Protein AF-A0A2W5T0S4-F1 (afdb_monomer_lite)

InterPro domains:
  IPR018247 EF-Hand 1, calcium-binding site [PS00018] (4-16)
  IPR055575 Domain of unknown function DUF7151 [PF23657] (1-23)

pLDDT: mean 85.91, std 14.47, range [38.34, 98.69]

Radius of gyration: 24.09 Å; chains: 1; bounding box: 47×36×95 Å

Structure (mmCIF, N/CA/C/O backbone):
data_AF-A0A2W5T0S4-F1
#
_entry.id   AF-A0A2W5T0S4-F1
#
loop_
_atom_site.group_PDB
_atom_site.id
_atom_site.type_symbol
_atom_site.label_atom_id
_atom_site.label_alt_id
_atom_site.label_comp_id
_atom_site.label_asym_id
_atom_site.label_entity_id
_atom_site.label_seq_id
_atom_site.pdbx_PDB_ins_code
_atom_site.Cartn_x
_atom_site.Cartn_y
_atom_site.Cartn_z
_atom_site.occupancy
_atom_site.B_iso_or_equiv
_atom_site.auth_seq_id
_atom_site.auth_comp_id
_atom_site.auth_asym_id
_atom_site.auth_atom_id
_atom_site.pdbx_PDB_model_num
ATOM 1 N N . MET A 1 1 ? -8.240 5.900 49.655 1.00 78.44 1 MET A N 1
ATOM 2 C CA . MET A 1 1 ? -7.647 5.365 50.888 1.00 78.44 1 MET A CA 1
ATOM 3 C C . MET A 1 1 ? -7.976 6.309 52.028 1.00 78.44 1 MET A C 1
ATOM 5 O O . MET A 1 1 ? -7.883 7.518 51.860 1.00 78.44 1 MET A O 1
ATOM 9 N N . GLY A 1 2 ? -8.403 5.745 53.145 1.00 83.88 2 GLY A N 1
ATOM 10 C CA . GLY A 1 2 ? -8.844 6.446 54.343 1.00 83.88 2 GLY A CA 1
ATOM 11 C C . GLY A 1 2 ? -8.962 5.439 55.484 1.00 83.88 2 GLY A C 1
ATOM 12 O O . GLY A 1 2 ? -8.902 4.234 55.226 1.00 83.88 2 GLY A O 1
ATOM 13 N N . VAL A 1 3 ? -9.068 5.916 56.719 1.00 86.94 3 VAL A N 1
ATOM 14 C CA . VAL A 1 3 ? -9.259 5.076 57.912 1.00 86.94 3 VAL A CA 1
ATOM 15 C C . VAL A 1 3 ? -10.609 5.452 58.496 1.00 86.94 3 VAL A C 1
ATOM 17 O O . VAL A 1 3 ? -10.846 6.638 58.681 1.00 86.94 3 VAL A O 1
ATOM 20 N N . ASP A 1 4 ? -11.463 4.465 58.769 1.00 86.38 4 ASP A N 1
ATOM 21 C CA . ASP A 1 4 ? -12.718 4.670 59.502 1.00 86.38 4 ASP A CA 1
ATOM 22 C C . ASP A 1 4 ? -12.370 5.151 60.919 1.00 86.38 4 ASP A C 1
ATOM 24 O O . ASP A 1 4 ? -11.872 4.397 61.759 1.00 86.38 4 ASP A O 1
ATOM 28 N N . THR A 1 5 ? -12.512 6.456 61.129 1.00 88.81 5 THR A N 1
ATOM 29 C CA . THR A 1 5 ? -12.118 7.152 62.357 1.00 88.81 5 THR A CA 1
ATOM 30 C C . THR A 1 5 ? -13.249 7.231 63.364 1.00 88.81 5 THR A C 1
ATOM 32 O O . THR A 1 5 ? -12.982 7.391 64.556 1.00 88.81 5 THR A O 1
ATOM 35 N N . ASN A 1 6 ? -14.498 7.135 62.910 1.00 89.75 6 ASN A N 1
ATOM 36 C CA . ASN A 1 6 ? -15.669 7.228 63.772 1.00 89.75 6 ASN A CA 1
ATOM 37 C C . ASN A 1 6 ? -16.243 5.846 64.156 1.00 89.75 6 ASN A C 1
ATOM 39 O O . ASN A 1 6 ? -17.093 5.770 65.045 1.00 89.75 6 ASN A O 1
ATOM 43 N N . GLY A 1 7 ? -15.731 4.767 63.556 1.00 88.94 7 GLY A N 1
ATOM 44 C CA . GLY A 1 7 ? -16.040 3.377 63.882 1.00 88.94 7 GLY A CA 1
ATOM 45 C C . GLY A 1 7 ? -17.435 2.935 63.448 1.00 88.94 7 GLY A C 1
ATOM 46 O O . GLY A 1 7 ? -17.985 2.007 64.047 1.00 88.94 7 GLY A O 1
ATOM 47 N N . ASN A 1 8 ? -18.039 3.604 62.464 1.00 91.69 8 ASN A N 1
ATOM 48 C CA . ASN A 1 8 ? -19.402 3.315 62.018 1.00 91.69 8 ASN A CA 1
ATOM 49 C C . ASN A 1 8 ? -19.477 2.222 60.933 1.00 91.69 8 ASN A C 1
ATOM 51 O O . ASN A 1 8 ? -20.578 1.811 60.559 1.00 91.69 8 ASN A O 1
ATOM 55 N N . GLY A 1 9 ? -18.330 1.719 60.461 1.00 85.62 9 GLY A N 1
ATOM 56 C CA . GLY A 1 9 ? -18.240 0.651 59.468 1.00 85.62 9 GLY A CA 1
ATOM 57 C C . GLY A 1 9 ? -18.406 1.117 58.019 1.00 85.62 9 GLY A C 1
ATOM 58 O O . GLY A 1 9 ? -18.477 0.279 57.117 1.00 85.62 9 GLY A O 1
ATOM 59 N N . THR A 1 10 ? -18.457 2.426 57.771 1.00 88.88 10 THR A N 1
ATOM 60 C CA . THR A 1 10 ? -18.542 3.038 56.441 1.00 88.88 10 THR A CA 1
ATOM 61 C C . THR A 1 10 ? -17.484 4.120 56.292 1.00 88.88 10 THR A C 1
ATOM 63 O O . THR A 1 10 ? -17.267 4.892 57.207 1.00 88.88 10 THR A O 1
ATOM 66 N N . LEU A 1 11 ? -16.826 4.198 55.130 1.00 84.56 11 LEU A N 1
ATOM 67 C CA . LEU A 1 11 ? -15.828 5.242 54.891 1.00 84.56 11 LEU A CA 1
ATOM 68 C C . LEU A 1 11 ? -16.520 6.552 54.495 1.00 84.56 11 LEU A C 1
ATOM 70 O O . LEU A 1 11 ? -16.930 6.716 53.341 1.00 84.56 11 LEU A O 1
ATOM 74 N N . ASP A 1 12 ? -16.630 7.475 55.442 1.00 88.31 12 ASP A N 1
ATOM 75 C CA . ASP A 1 12 ? -17.281 8.766 55.244 1.00 88.31 12 ASP A CA 1
ATOM 76 C C . ASP A 1 12 ? -16.374 9.773 54.516 1.00 88.31 12 ASP A C 1
ATOM 78 O O . ASP A 1 12 ? -15.148 9.666 54.489 1.00 88.31 12 ASP A O 1
ATOM 82 N N . ALA A 1 13 ? -16.971 10.819 53.932 1.00 84.31 13 ALA A N 1
ATOM 83 C CA . ALA A 1 13 ? -16.243 11.816 53.137 1.00 84.31 13 ALA A CA 1
ATOM 84 C C . ALA A 1 13 ? -15.110 12.525 53.908 1.00 84.31 13 ALA A C 1
ATOM 86 O O . ALA A 1 13 ? -14.114 12.921 53.304 1.00 84.31 13 ALA A O 1
ATOM 87 N N . GLY A 1 14 ? -15.246 12.668 55.231 1.00 85.19 14 GLY A N 1
ATOM 88 C CA . GLY A 1 14 ? -14.218 13.250 56.102 1.00 85.19 14 GLY A CA 1
ATOM 89 C C . GLY A 1 14 ? -13.059 12.305 56.441 1.00 85.19 14 GLY A C 1
ATOM 90 O O . GLY A 1 14 ? -12.045 12.750 56.966 1.00 85.19 14 GLY A O 1
ATOM 91 N N . GLU A 1 15 ? -13.192 11.017 56.131 1.00 89.31 15 GLU A N 1
ATOM 92 C CA . GLU A 1 15 ? -12.245 9.955 56.492 1.00 89.31 15 GLU A CA 1
ATOM 93 C C . GLU A 1 15 ? -11.308 9.589 55.334 1.00 89.31 15 GLU A C 1
ATOM 95 O O . GLU A 1 15 ? -10.331 8.849 55.488 1.00 89.31 15 GLU A O 1
ATOM 100 N N . ILE A 1 16 ? -11.586 10.134 54.150 1.00 86.25 16 ILE A N 1
ATOM 101 C CA . ILE A 1 16 ? -10.803 9.938 52.937 1.00 86.25 16 ILE A CA 1
ATOM 102 C C . ILE A 1 16 ? -9.537 10.798 53.018 1.00 86.25 16 ILE A C 1
ATOM 104 O O . ILE A 1 16 ? -9.552 11.994 52.739 1.00 86.25 16 ILE A O 1
ATOM 108 N N . THR A 1 17 ? -8.409 10.177 53.359 1.00 84.38 17 THR A N 1
ATOM 109 C CA . THR A 1 17 ? -7.104 10.853 53.455 1.00 84.38 17 THR A CA 1
ATOM 110 C C . THR A 1 17 ? -6.363 10.932 52.120 1.00 84.38 17 THR A C 1
ATOM 112 O O . THR A 1 17 ? -5.449 11.738 51.959 1.00 84.38 17 THR A O 1
ATOM 115 N N . SER A 1 18 ? -6.744 10.112 51.138 1.00 77.81 18 SER A N 1
ATOM 116 C CA . SER A 1 18 ? -6.199 10.157 49.782 1.00 77.81 18 SER A CA 1
ATOM 117 C C . SER A 1 18 ? -7.164 9.541 48.774 1.00 77.81 18 SER A C 1
ATOM 119 O O . SER A 1 18 ? -7.656 8.428 48.959 1.00 77.81 18 SER A O 1
ATOM 121 N N . THR A 1 19 ? -7.396 10.217 47.656 1.00 74.31 19 THR A N 1
ATOM 122 C CA . THR A 1 19 ? -8.024 9.631 46.471 1.00 74.31 19 THR A CA 1
ATOM 123 C C . THR A 1 19 ? -6.937 9.360 45.438 1.00 74.31 19 THR A C 1
ATOM 125 O O . THR A 1 19 ? -6.302 10.276 44.923 1.00 74.31 19 THR A O 1
ATOM 128 N N . GLN A 1 20 ? -6.691 8.084 45.140 1.00 67.88 20 GLN A N 1
ATOM 129 C CA . GLN A 1 20 ? -5.870 7.702 43.998 1.00 67.88 20 GLN A CA 1
ATOM 130 C C . GLN A 1 20 ? -6.812 7.275 42.883 1.00 67.88 20 GLN A C 1
ATOM 132 O O . GLN A 1 20 ? -7.532 6.286 43.013 1.00 67.88 20 GLN A O 1
ATOM 137 N N . TYR A 1 21 ? -6.798 8.020 41.785 1.00 59.41 21 TYR A N 1
ATOM 138 C CA . TYR A 1 21 ? -7.346 7.521 40.537 1.00 59.41 21 TYR A CA 1
ATOM 139 C C . TYR A 1 21 ? -6.375 6.473 40.007 1.00 59.41 21 TYR A C 1
ATOM 141 O O . TYR A 1 21 ? -5.304 6.803 39.498 1.00 59.41 21 TYR A O 1
ATOM 149 N N . VAL A 1 22 ? -6.736 5.200 40.152 1.00 51.16 22 VAL A N 1
ATOM 150 C CA . VAL A 1 22 ? -6.092 4.147 39.376 1.00 51.16 22 VAL A CA 1
ATOM 151 C C . VAL A 1 22 ? -6.637 4.292 37.964 1.00 51.16 22 VAL A C 1
ATOM 153 O O . VAL A 1 22 ? -7.713 3.797 37.634 1.00 51.16 22 VAL A O 1
ATOM 156 N N . CYS A 1 23 ? -5.898 4.995 37.110 1.00 52.00 23 CYS A N 1
ATOM 157 C CA . CYS A 1 23 ? -5.964 4.663 35.702 1.00 52.00 23 CYS A CA 1
ATOM 158 C C . CYS A 1 23 ? -5.490 3.211 35.646 1.00 52.00 23 CYS A C 1
ATOM 160 O O . CYS A 1 23 ? -4.299 2.960 35.837 1.00 52.00 23 CYS A O 1
ATOM 162 N N . ASN A 1 24 ? -6.388 2.249 35.416 1.00 50.94 24 ASN A N 1
ATOM 163 C CA . ASN A 1 24 ? -5.963 1.012 34.776 1.00 50.94 24 ASN A CA 1
ATOM 164 C C . ASN A 1 24 ? -5.378 1.490 33.455 1.00 50.94 24 ASN A C 1
ATOM 166 O O . ASN A 1 24 ? -6.132 1.726 32.512 1.00 50.94 24 ASN A O 1
ATOM 170 N N . GLY A 1 25 ? -4.075 1.788 33.430 1.00 48.12 25 GLY A N 1
ATOM 171 C CA . GLY A 1 25 ? -3.388 2.154 32.210 1.00 48.12 25 GLY A CA 1
ATOM 172 C C . GLY A 1 25 ? -3.749 1.040 31.258 1.00 48.12 25 GLY A C 1
ATOM 173 O O . GLY A 1 25 ? -3.433 -0.109 31.565 1.00 48.12 25 GLY A O 1
ATOM 174 N N . ALA A 1 26 ? -4.545 1.354 30.230 1.00 50.84 26 ALA A N 1
ATOM 175 C CA . ALA A 1 26 ? -4.952 0.380 29.235 1.00 50.84 26 ALA A CA 1
ATOM 176 C C . ALA A 1 26 ? -3.658 -0.326 28.846 1.00 50.84 26 ALA A C 1
ATOM 178 O O . ALA A 1 26 ? -2.738 0.340 28.363 1.00 50.84 26 ALA A O 1
ATOM 179 N N . GLY A 1 27 ? -3.524 -1.598 29.249 1.00 50.47 27 GLY A N 1
ATOM 180 C CA . GLY A 1 27 ? -2.246 -2.301 29.181 1.00 50.47 27 GLY A CA 1
ATOM 181 C C . GLY A 1 27 ? -1.688 -2.108 27.784 1.00 50.47 27 GLY A C 1
ATOM 182 O O . GLY A 1 27 ? -2.487 -2.105 26.853 1.00 50.47 27 GLY A O 1
ATOM 183 N N . ALA A 1 28 ? -0.382 -1.845 27.661 1.00 57.41 28 ALA A N 1
ATOM 184 C CA . ALA A 1 28 ? 0.271 -1.428 26.422 1.00 57.41 28 ALA A CA 1
ATOM 185 C C . ALA A 1 28 ? -0.192 -2.280 25.228 1.00 57.41 28 ALA A C 1
ATOM 187 O O . ALA A 1 28 ? 0.369 -3.333 24.934 1.00 57.41 28 ALA A O 1
ATOM 188 N N . SER A 1 29 ? -1.262 -1.837 24.569 1.00 79.06 29 SER A N 1
ATOM 189 C CA . SER A 1 29 ? -1.901 -2.589 23.506 1.00 79.06 29 SER A CA 1
ATOM 190 C C . SER A 1 29 ? -1.246 -2.153 22.212 1.00 79.06 29 SE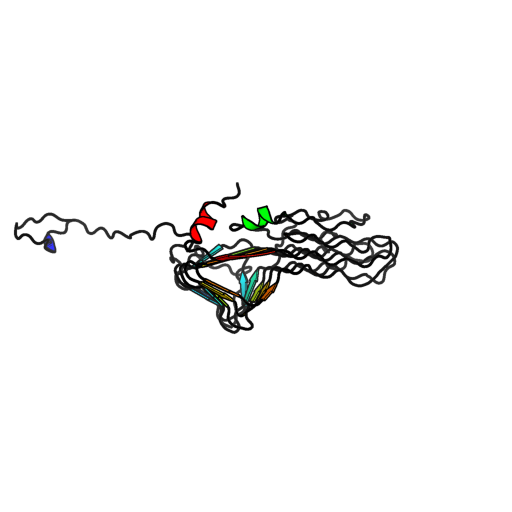R A C 1
ATOM 192 O O . SER A 1 29 ? -0.907 -0.978 22.025 1.00 79.06 29 SER A O 1
ATOM 194 N N . ILE A 1 30 ? -1.076 -3.084 21.280 1.00 87.38 30 ILE A N 1
ATOM 195 C CA . ILE A 1 30 ? -0.554 -2.732 19.957 1.00 87.38 30 ILE A CA 1
ATOM 196 C C . ILE A 1 30 ? -1.496 -1.760 19.220 1.00 87.38 30 ILE A C 1
ATOM 198 O O . ILE A 1 30 ? -1.059 -1.045 18.323 1.00 87.38 30 ILE A O 1
ATOM 202 N N . PHE A 1 31 ? -2.757 -1.679 19.657 1.00 91.44 31 PHE A N 1
ATOM 203 C CA . PHE A 1 31 ? -3.811 -0.795 19.157 1.00 91.44 31 PHE A CA 1
ATOM 204 C C . PHE A 1 31 ? -3.753 0.626 19.745 1.00 91.44 31 PHE A C 1
ATOM 206 O O . PHE A 1 31 ? -4.542 1.486 19.365 1.00 91.44 31 PHE A O 1
ATOM 213 N N . GLY A 1 32 ? -2.782 0.903 20.622 1.00 89.31 32 GLY A N 1
ATOM 214 C CA . GLY A 1 32 ? -2.513 2.228 21.175 1.00 89.31 32 GLY A CA 1
ATOM 215 C C . GLY A 1 32 ? -3.286 2.551 22.454 1.00 89.31 32 GLY A C 1
ATOM 216 O O . GLY A 1 32 ? -3.983 1.708 23.018 1.00 89.31 32 GLY A O 1
ATOM 217 N N . SER A 1 33 ? -3.101 3.785 22.926 1.00 89.50 33 SER A N 1
ATOM 218 C CA . SER A 1 33 ? -3.701 4.335 24.149 1.00 89.50 33 SER A CA 1
ATOM 219 C C . SER A 1 33 ? -4.938 5.210 23.907 1.00 89.50 33 SER A C 1
ATOM 221 O O . SER A 1 33 ? -5.674 5.495 24.847 1.00 89.50 33 SER A O 1
ATOM 223 N N . GLY A 1 34 ? -5.163 5.662 22.670 1.00 91.00 34 GLY A N 1
ATOM 224 C CA . GLY A 1 34 ? -6.256 6.573 22.315 1.00 91.00 34 GLY A CA 1
ATOM 225 C C . GLY A 1 34 ? -6.094 8.021 22.793 1.00 91.00 34 GLY A C 1
ATOM 226 O O . GLY A 1 34 ? -7.061 8.779 22.764 1.00 91.00 34 GLY A O 1
ATOM 227 N N . GLN A 1 35 ? -4.898 8.418 23.235 1.00 91.69 35 GLN A N 1
ATOM 228 C CA . GLN A 1 35 ? -4.635 9.738 23.824 1.00 91.69 35 GLN A CA 1
ATOM 229 C C . GLN A 1 35 ? -4.816 10.915 22.857 1.00 91.69 35 GLN A C 1
ATOM 231 O O . GLN A 1 35 ? -5.125 12.015 23.309 1.00 91.69 35 GLN A O 1
ATOM 236 N N . ASP A 1 36 ? -4.691 10.692 21.549 1.00 92.88 36 ASP A N 1
ATOM 237 C CA . ASP A 1 36 ? -4.881 11.737 20.538 1.00 92.88 36 ASP A CA 1
ATOM 238 C C . ASP A 1 36 ? -6.365 11.919 20.146 1.00 92.88 36 ASP A C 1
ATOM 240 O O . ASP A 1 36 ? -6.685 12.690 19.242 1.00 92.88 36 ASP A O 1
ATOM 244 N N . GLY A 1 37 ? -7.292 11.217 20.811 1.00 94.56 37 GLY A N 1
ATOM 245 C CA . GLY A 1 37 ? -8.728 11.323 20.551 1.00 94.56 37 GLY A CA 1
ATOM 246 C C . GLY A 1 37 ? -9.149 10.741 19.197 1.00 94.56 37 GLY A C 1
ATOM 247 O O . GLY A 1 37 ? -8.472 9.884 18.630 1.00 94.56 37 GLY A O 1
ATOM 248 N N . ALA A 1 38 ? -10.312 11.155 18.692 1.00 96.62 38 ALA A N 1
ATOM 249 C CA . ALA A 1 38 ? -10.823 10.684 17.405 1.00 96.62 38 ALA A CA 1
ATOM 250 C C . ALA A 1 38 ? -10.189 11.468 16.247 1.00 96.62 38 ALA A C 1
ATOM 252 O O . ALA A 1 38 ? -10.256 12.696 16.214 1.00 96.62 38 ALA A O 1
ATOM 253 N N . LEU A 1 39 ? -9.639 10.760 15.260 1.00 97.50 39 LEU A N 1
ATOM 254 C CA . LEU A 1 39 ? -9.141 11.352 14.024 1.00 97.50 39 LEU A CA 1
ATOM 255 C C . LEU A 1 39 ? -10.212 11.293 12.938 1.00 97.50 39 LEU A C 1
ATOM 257 O O . LEU A 1 39 ? -10.704 10.220 12.590 1.00 97.50 39 LEU A O 1
ATOM 261 N N . THR A 1 40 ? -10.519 12.444 12.346 1.00 97.56 40 THR A N 1
ATOM 262 C CA . THR A 1 40 ? -11.367 12.534 11.154 1.00 97.56 40 THR A CA 1
ATOM 263 C C . THR A 1 40 ? -10.610 13.233 10.037 1.00 97.56 40 THR A C 1
ATOM 265 O O . THR A 1 40 ? -10.238 14.397 10.170 1.00 97.56 40 THR A O 1
ATOM 268 N N . ILE A 1 41 ? -10.419 12.539 8.916 1.00 97.94 41 ILE A N 1
ATOM 269 C CA . ILE A 1 41 ? -9.964 13.160 7.677 1.00 97.94 41 ILE A CA 1
ATOM 270 C C . ILE A 1 41 ? -11.199 13.704 6.950 1.00 97.94 41 ILE A C 1
ATOM 272 O O . ILE A 1 41 ? -12.089 12.918 6.609 1.00 97.94 41 ILE A O 1
ATOM 276 N N . PRO A 1 42 ? -11.290 15.023 6.716 1.00 97.50 42 PRO A N 1
ATOM 277 C CA . PRO A 1 42 ? -12.416 15.632 6.021 1.00 97.50 42 PRO A CA 1
ATOM 278 C C . PRO A 1 42 ? -12.472 15.203 4.549 1.00 97.50 42 PRO A C 1
ATOM 280 O O . PRO A 1 42 ? -11.472 14.780 3.974 1.00 97.50 42 PRO A O 1
ATOM 283 N N . ALA A 1 43 ? -13.629 15.395 3.909 1.00 96.44 43 ALA A N 1
ATOM 284 C CA . ALA A 1 43 ? -13.819 15.105 2.483 1.00 96.44 43 ALA A CA 1
ATOM 285 C C . ALA A 1 43 ? -12.858 15.888 1.563 1.00 96.44 43 ALA A C 1
ATOM 287 O O . ALA A 1 43 ? -12.461 15.385 0.517 1.00 96.44 43 ALA A O 1
ATOM 288 N N . GLY A 1 44 ? -12.434 17.091 1.977 1.00 95.50 44 GLY A N 1
ATOM 289 C CA . GLY A 1 44 ? -11.411 17.883 1.277 1.00 95.50 44 GLY A CA 1
ATOM 290 C C . GLY A 1 44 ? -9.984 17.332 1.398 1.00 95.50 44 GLY A C 1
ATOM 291 O O . GLY A 1 44 ? -9.089 17.798 0.700 1.00 95.50 44 GLY A O 1
ATOM 292 N N . GLY A 1 45 ? -9.781 16.330 2.254 1.00 96.62 45 GLY A N 1
ATOM 293 C CA . GLY A 1 45 ? -8.515 15.640 2.439 1.00 96.62 45 GLY A CA 1
ATOM 294 C C . GLY A 1 45 ? -7.519 16.325 3.371 1.00 96.62 45 GLY A C 1
ATOM 295 O O . GLY A 1 45 ? -7.733 17.441 3.839 1.00 96.62 45 GLY A O 1
ATOM 296 N N . LEU A 1 46 ? -6.421 15.621 3.653 1.00 97.06 46 LEU A N 1
ATOM 297 C CA . LEU A 1 46 ? -5.267 16.112 4.414 1.00 97.06 46 LEU A CA 1
ATOM 298 C C . LEU A 1 46 ? -3.963 15.583 3.816 1.00 97.06 46 LEU A C 1
ATOM 300 O O . LEU A 1 46 ? -3.902 14.460 3.318 1.00 97.06 46 LEU A O 1
ATOM 304 N N . ASN A 1 47 ? -2.894 16.372 3.936 1.00 96.69 47 ASN A N 1
ATOM 305 C CA . ASN A 1 47 ? -1.549 15.966 3.545 1.00 96.69 47 ASN A CA 1
ATOM 306 C C . ASN A 1 47 ? -0.573 16.102 4.719 1.00 96.69 47 ASN A C 1
ATOM 308 O O . ASN A 1 47 ? -0.070 17.183 5.020 1.00 96.69 47 ASN A O 1
ATOM 312 N N . TRP A 1 48 ? -0.276 14.979 5.365 1.00 96.19 48 TRP A N 1
ATOM 313 C CA . TRP A 1 48 ? 0.643 14.915 6.500 1.00 96.19 48 TRP A CA 1
ATOM 314 C C . TRP A 1 48 ? 2.116 14.894 6.097 1.00 96.19 48 TRP A C 1
ATOM 316 O O . TRP A 1 48 ? 2.981 15.003 6.961 1.00 96.19 48 TRP A O 1
ATOM 326 N N . VAL A 1 49 ? 2.422 14.791 4.801 1.00 91.94 49 VAL A N 1
ATOM 327 C CA . VAL A 1 49 ? 3.795 14.950 4.298 1.00 91.94 49 VAL A CA 1
ATOM 328 C C . VAL A 1 49 ? 4.247 16.404 4.418 1.00 91.94 49 VAL A C 1
ATOM 330 O O . VAL A 1 49 ? 5.411 16.664 4.699 1.00 91.94 49 VAL A O 1
ATOM 333 N N . THR A 1 50 ? 3.326 17.353 4.242 1.00 93.19 50 THR A N 1
ATOM 334 C CA . THR A 1 50 ? 3.601 18.797 4.341 1.00 93.19 50 THR A CA 1
ATOM 335 C C . THR A 1 50 ? 3.077 19.422 5.629 1.00 93.19 50 THR A C 1
ATOM 337 O O . THR A 1 50 ? 3.484 20.523 5.993 1.00 93.19 50 THR A O 1
ATOM 340 N N . SER A 1 51 ? 2.146 18.760 6.313 1.00 91.50 51 SER A N 1
ATOM 341 C CA . SER A 1 51 ? 1.472 19.291 7.499 1.00 91.50 51 SER A CA 1
ATOM 342 C C . SER A 1 51 ? 1.197 18.161 8.487 1.00 91.50 51 SER A C 1
ATOM 344 O O . SER A 1 51 ? 0.076 17.664 8.596 1.00 91.50 51 SER A O 1
ATOM 346 N N . ALA A 1 52 ? 2.257 17.705 9.156 1.00 88.19 52 ALA A N 1
ATOM 347 C CA . ALA A 1 52 ? 2.182 16.614 10.121 1.00 88.19 52 ALA A CA 1
ATOM 348 C C . ALA A 1 52 ? 1.311 16.995 11.337 1.00 88.19 52 ALA A C 1
ATOM 350 O O . ALA A 1 52 ? 1.359 18.143 11.790 1.00 88.19 52 ALA A O 1
ATOM 351 N N . PRO A 1 53 ? 0.530 16.052 11.889 1.00 88.81 53 PRO A N 1
ATOM 352 C CA . PRO A 1 53 ? -0.255 16.295 13.091 1.00 88.81 53 PRO A CA 1
ATOM 353 C C . PRO A 1 53 ? 0.653 16.403 14.322 1.00 88.81 53 PRO A C 1
ATOM 355 O O . PRO A 1 53 ? 1.667 15.714 14.432 1.00 88.81 53 PRO A O 1
ATOM 358 N N . SER A 1 54 ? 0.249 17.222 15.290 1.00 81.69 54 SER A N 1
ATOM 359 C CA . SER A 1 54 ? 0.791 17.162 16.647 1.00 81.69 54 SER A CA 1
ATOM 360 C C . SER A 1 54 ? 0.142 15.990 17.387 1.00 81.69 54 SER A C 1
ATOM 362 O O . SER A 1 54 ? -1.076 15.981 17.545 1.00 81.69 54 SER A O 1
ATOM 364 N N . GLY A 1 55 ? 0.918 15.001 17.829 1.00 86.12 55 GLY A N 1
ATOM 365 C CA . GLY A 1 55 ? 0.378 13.853 18.562 1.00 86.12 55 GLY A CA 1
ATOM 366 C C . GLY A 1 55 ? 1.281 12.627 18.526 1.00 86.12 55 GLY A C 1
ATOM 367 O O . GLY A 1 55 ? 2.351 12.637 17.916 1.00 86.12 55 GLY A O 1
ATOM 368 N N . SER A 1 56 ? 0.834 11.567 19.192 1.00 87.69 56 SER A N 1
ATOM 369 C CA . SER A 1 56 ? 1.542 10.284 19.292 1.00 87.69 56 SER A CA 1
ATOM 370 C C . SER A 1 56 ? 1.111 9.240 18.247 1.00 87.69 56 SER A C 1
ATOM 372 O O . SER A 1 56 ? 1.643 8.131 18.234 1.00 87.69 56 SER A O 1
ATOM 374 N N . LEU A 1 57 ? 0.172 9.600 17.364 1.00 93.31 57 LEU A N 1
ATOM 375 C CA . LEU A 1 57 ? -0.507 8.747 16.382 1.00 93.31 57 LEU A CA 1
ATOM 376 C C . LEU A 1 57 ? -1.317 7.600 17.015 1.00 93.31 57 LEU A C 1
ATOM 378 O O . LEU A 1 57 ? -1.418 6.504 16.453 1.00 93.31 57 LEU A O 1
ATOM 382 N N . GLN A 1 58 ? -1.895 7.859 18.191 1.00 94.44 58 GLN A N 1
ATOM 383 C CA . GLN A 1 58 ? -2.689 6.910 18.971 1.00 94.44 58 GLN A CA 1
ATOM 384 C C . GLN A 1 58 ? -4.097 7.449 19.206 1.00 94.44 58 GLN A C 1
ATOM 386 O O . GLN A 1 58 ? -4.346 8.213 20.136 1.00 94.44 58 GLN A O 1
ATOM 391 N N . PHE A 1 59 ? -5.032 6.999 18.381 1.00 96.19 59 PHE A N 1
ATOM 392 C CA . PHE A 1 59 ? -6.387 7.523 18.297 1.00 96.19 59 PHE A CA 1
ATOM 393 C C . PHE A 1 59 ? -7.403 6.610 18.985 1.00 96.19 59 PHE A C 1
ATOM 395 O O . PHE A 1 59 ? -7.161 5.423 19.211 1.00 96.19 59 PHE A O 1
ATOM 402 N N . THR A 1 60 ? -8.568 7.150 19.325 1.00 96.81 60 THR A N 1
ATOM 403 C CA . THR A 1 60 ? -9.715 6.329 19.730 1.00 96.81 60 THR A CA 1
ATOM 404 C C . THR A 1 60 ? -10.381 5.705 18.511 1.00 96.81 60 THR A C 1
ATOM 406 O O . THR A 1 60 ? -10.705 4.524 18.509 1.00 96.81 60 THR A O 1
ATOM 409 N N . THR A 1 61 ? -10.541 6.479 17.440 1.00 98.12 61 THR A N 1
ATOM 410 C CA . THR A 1 61 ? -11.065 6.035 16.144 1.00 98.12 61 THR A CA 1
ATOM 411 C C . THR A 1 61 ? -10.375 6.800 15.024 1.00 98.12 61 THR A C 1
ATOM 413 O O . THR A 1 61 ? -9.904 7.918 15.234 1.00 98.12 61 THR A O 1
ATOM 416 N N . ILE A 1 62 ? -10.322 6.208 13.832 1.00 98.56 62 ILE A N 1
ATOM 417 C CA . ILE A 1 62 ? -9.857 6.876 12.613 1.00 98.56 62 ILE A CA 1
ATOM 418 C C . ILE A 1 62 ? -10.962 6.771 11.567 1.00 98.56 62 ILE A C 1
ATOM 420 O O . ILE A 1 62 ? -11.365 5.668 11.205 1.00 98.56 62 ILE A O 1
ATOM 424 N N . THR A 1 63 ? -11.429 7.908 11.060 1.00 98.56 63 THR A N 1
ATOM 425 C CA . THR A 1 63 ? -12.403 7.972 9.964 1.00 98.56 63 THR A CA 1
ATOM 426 C C . THR A 1 63 ? -11.823 8.767 8.804 1.00 98.56 63 THR A C 1
ATOM 428 O O . THR A 1 63 ? -11.414 9.913 8.978 1.00 98.56 63 THR A O 1
ATOM 431 N N . VAL A 1 64 ? -11.792 8.175 7.612 1.00 98.62 64 VAL A N 1
ATOM 432 C CA . VAL A 1 64 ? -11.230 8.776 6.399 1.00 98.62 64 VAL A CA 1
ATOM 433 C C . VAL A 1 64 ? -12.355 9.045 5.404 1.00 98.62 64 VAL A C 1
ATOM 435 O O . VAL A 1 64 ? -12.828 8.115 4.756 1.00 98.62 64 VAL A O 1
ATOM 438 N N . ASN A 1 65 ? -12.785 10.306 5.286 1.00 98.12 65 ASN A N 1
ATOM 439 C CA . ASN A 1 65 ? -13.878 10.711 4.386 1.00 98.12 65 ASN A CA 1
ATOM 440 C C . ASN A 1 65 ? -13.392 11.316 3.058 1.00 98.12 65 ASN A C 1
ATOM 442 O O . ASN A 1 65 ? -14.200 11.578 2.173 1.00 98.12 65 ASN A O 1
ATOM 446 N N . GLY A 1 66 ? -12.093 11.589 2.931 1.00 97.94 66 GLY A N 1
ATOM 447 C CA . GLY A 1 66 ? -11.477 12.194 1.750 1.00 97.94 66 GLY A CA 1
ATOM 448 C C . GLY A 1 66 ? -10.045 11.701 1.535 1.00 97.94 66 GLY A C 1
ATOM 449 O O . GLY A 1 66 ? -9.606 10.777 2.227 1.00 97.94 66 GLY A O 1
ATOM 450 N N . PRO A 1 67 ? -9.300 12.286 0.583 1.00 98.25 67 PRO A N 1
ATOM 451 C CA . PRO A 1 67 ? -7.938 11.863 0.288 1.00 98.25 67 PRO A CA 1
ATOM 452 C C . PRO A 1 67 ? -6.982 12.206 1.430 1.00 98.25 67 PRO A C 1
ATOM 454 O O . PRO A 1 67 ? -6.892 13.346 1.878 1.00 98.25 67 PRO A O 1
ATOM 457 N N . TRP A 1 68 ? -6.230 11.217 1.888 1.00 98.19 68 TRP A N 1
ATOM 458 C CA . TRP A 1 68 ? -5.286 11.352 2.983 1.00 98.19 68 TRP A CA 1
ATOM 459 C C . TRP A 1 68 ? -3.899 10.901 2.552 1.00 98.19 68 TRP A C 1
ATOM 461 O O . TRP A 1 68 ? -3.653 9.711 2.359 1.00 98.19 68 TRP A O 1
ATOM 471 N N . THR A 1 69 ? -2.976 11.847 2.422 1.00 97.50 69 THR A N 1
ATOM 472 C CA . THR A 1 69 ? -1.573 11.538 2.141 1.00 97.50 69 THR A CA 1
ATOM 473 C C . THR A 1 69 ? -0.802 11.476 3.451 1.00 97.50 69 THR A C 1
ATOM 475 O O . THR A 1 69 ? -0.779 12.455 4.201 1.00 97.50 69 THR A O 1
ATOM 478 N N . ILE A 1 70 ? -0.143 10.349 3.714 1.00 96.00 70 ILE A N 1
ATOM 479 C CA . ILE A 1 70 ? 0.669 10.129 4.916 1.00 96.00 70 ILE A CA 1
ATOM 480 C C . ILE A 1 70 ? 2.115 9.782 4.556 1.00 96.00 70 ILE A C 1
ATOM 482 O O . ILE A 1 70 ? 2.337 9.102 3.560 1.00 96.00 70 ILE A O 1
ATOM 486 N N . PRO A 1 71 ? 3.113 10.211 5.348 1.00 93.69 71 PRO A N 1
ATOM 487 C CA . PRO A 1 71 ? 4.488 9.751 5.189 1.00 93.69 71 PRO A CA 1
ATOM 488 C C . PRO A 1 71 ? 4.621 8.224 5.269 1.00 93.69 71 PRO A C 1
ATOM 490 O O . PRO A 1 71 ? 3.863 7.551 5.966 1.00 93.69 71 PRO A O 1
ATOM 493 N N . SER A 1 72 ? 5.639 7.690 4.597 1.00 92.81 72 SER A N 1
ATOM 494 C CA . SER A 1 72 ? 6.018 6.281 4.718 1.00 92.81 72 SER A CA 1
ATOM 495 C C . SER A 1 72 ? 6.559 5.947 6.113 1.00 92.81 72 SER A C 1
ATOM 497 O O . SER A 1 72 ? 7.236 6.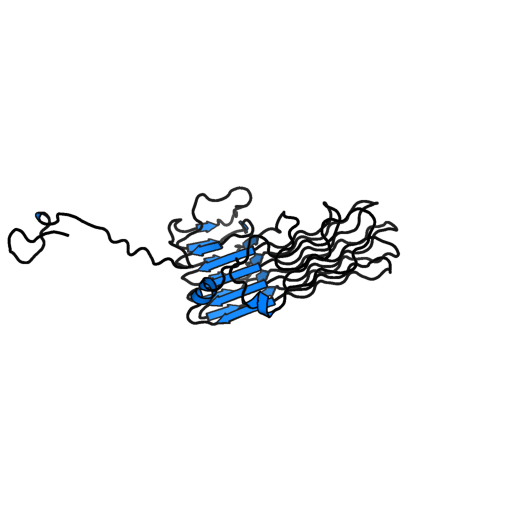772 6.733 1.00 92.81 72 SER A O 1
ATOM 499 N N . GLY A 1 73 ? 6.307 4.727 6.591 1.00 91.31 73 GLY A N 1
ATOM 500 C CA . GLY A 1 73 ? 6.785 4.218 7.879 1.00 91.31 73 GLY A CA 1
ATOM 501 C C . GLY A 1 73 ? 5.856 4.486 9.060 1.00 91.31 73 GLY A C 1
ATOM 502 O O . GLY A 1 73 ? 6.207 4.150 10.193 1.00 91.31 73 GLY A O 1
ATOM 503 N N . LEU A 1 74 ? 4.684 5.088 8.834 1.00 93.00 74 LEU A N 1
ATOM 504 C CA . LEU A 1 74 ? 3.750 5.361 9.921 1.00 93.00 74 LEU A CA 1
ATOM 505 C C . LEU A 1 74 ? 3.044 4.094 10.405 1.00 93.00 74 LEU A C 1
ATOM 507 O O . LEU A 1 74 ? 2.605 3.244 9.627 1.00 93.00 74 LEU A O 1
ATOM 511 N N . LYS A 1 75 ? 2.879 4.029 11.727 1.00 94.19 75 LYS A N 1
ATOM 512 C CA . LYS A 1 75 ? 2.010 3.071 12.409 1.00 94.19 75 LYS A CA 1
ATOM 513 C C . LYS A 1 75 ? 0.856 3.854 13.008 1.00 94.19 75 LYS A C 1
ATOM 515 O O . LYS A 1 75 ? 1.056 4.622 13.943 1.00 94.19 75 LYS A O 1
ATOM 520 N N . LEU A 1 76 ? -0.328 3.677 12.443 1.00 95.62 76 LEU A N 1
ATOM 521 C CA . LEU A 1 76 ? -1.547 4.338 12.881 1.00 95.62 76 LEU A CA 1
ATOM 522 C C . LEU A 1 76 ? -2.307 3.387 13.795 1.00 95.62 76 LEU A C 1
ATOM 524 O O . LEU A 1 76 ? -2.654 2.273 13.397 1.00 95.62 76 LEU A O 1
ATOM 528 N N . ARG A 1 77 ? -2.528 3.822 15.034 1.00 95.50 77 ARG A N 1
ATOM 529 C CA . ARG A 1 77 ? -3.136 3.012 16.087 1.00 95.50 77 ARG A CA 1
ATOM 530 C C . ARG A 1 77 ? -4.490 3.589 16.467 1.00 95.50 77 ARG A C 1
ATOM 532 O O . ARG A 1 77 ? -4.583 4.785 16.725 1.00 95.50 77 ARG A O 1
ATOM 539 N N . ALA A 1 78 ? -5.513 2.746 16.505 1.00 96.56 78 ALA A N 1
ATOM 540 C CA . ALA A 1 78 ? -6.845 3.085 16.980 1.00 96.56 78 ALA A CA 1
ATOM 541 C C . ALA A 1 78 ? -7.305 2.060 18.023 1.00 96.56 78 ALA A C 1
ATOM 543 O O . ALA A 1 78 ? -7.340 0.866 17.729 1.00 96.56 78 ALA A O 1
ATOM 544 N N . THR A 1 79 ? -7.710 2.498 19.217 1.00 96.00 79 THR A N 1
ATOM 545 C CA . THR A 1 79 ? -8.270 1.576 20.227 1.00 96.00 79 THR A CA 1
ATOM 546 C C . THR A 1 79 ? -9.641 1.034 19.815 1.00 96.00 79 THR A C 1
ATOM 548 O O . THR A 1 79 ? -10.006 -0.077 20.187 1.00 96.00 79 THR A O 1
ATOM 551 N N . GLY A 1 80 ? -10.380 1.800 19.014 1.00 96.69 80 GLY A N 1
ATOM 552 C CA . GLY A 1 80 ? -11.618 1.416 18.351 1.00 96.69 80 GLY A CA 1
ATOM 553 C C . GLY A 1 80 ? -11.411 1.135 16.862 1.00 96.69 80 GLY A C 1
ATOM 554 O O . GLY A 1 80 ? -10.504 0.406 16.464 1.00 96.69 80 GLY A O 1
ATOM 555 N N . THR A 1 81 ? -12.298 1.672 16.029 1.00 98.25 81 THR A N 1
ATOM 556 C CA . THR A 1 81 ? -12.389 1.343 14.600 1.00 98.25 81 THR A CA 1
ATOM 557 C C . THR A 1 81 ? -11.485 2.199 13.716 1.00 98.25 81 THR A C 1
ATOM 559 O O . THR A 1 81 ? -11.202 3.362 14.023 1.00 98.25 81 THR A O 1
ATOM 562 N N . ILE A 1 82 ? -11.123 1.644 12.557 1.00 98.69 82 ILE A N 1
ATOM 563 C CA . ILE A 1 82 ? -10.572 2.390 11.420 1.00 98.69 82 ILE A CA 1
ATOM 564 C C . ILE A 1 82 ? -11.536 2.234 10.242 1.00 98.69 82 ILE A C 1
ATOM 566 O O . ILE A 1 82 ? -11.781 1.124 9.771 1.00 98.69 82 ILE A O 1
ATOM 570 N N . THR A 1 83 ? -12.070 3.344 9.748 1.00 98.62 83 THR A N 1
ATOM 571 C CA . THR A 1 83 ? -13.064 3.356 8.672 1.00 98.62 83 THR A CA 1
ATOM 572 C C . THR A 1 83 ? -12.583 4.232 7.530 1.00 98.62 83 THR A C 1
ATOM 574 O O . THR A 1 83 ? -12.339 5.423 7.714 1.00 98.62 83 THR A O 1
ATOM 577 N N . ILE A 1 84 ? -12.493 3.658 6.335 1.00 98.56 84 ILE A N 1
ATOM 578 C CA . ILE A 1 84 ? -12.306 4.391 5.086 1.00 98.56 84 ILE A CA 1
ATOM 579 C C . ILE A 1 84 ? -13.678 4.466 4.423 1.00 98.56 84 ILE A C 1
ATOM 581 O O . ILE A 1 84 ? -14.156 3.504 3.818 1.00 98.56 84 ILE A O 1
ATOM 585 N N . ALA A 1 85 ? -14.346 5.596 4.645 1.00 97.50 85 ALA A N 1
ATOM 586 C CA . ALA A 1 85 ? -15.704 5.845 4.188 1.00 97.50 85 ALA A CA 1
ATOM 587 C C . ALA A 1 85 ? -15.726 6.145 2.684 1.00 97.50 85 ALA A C 1
ATOM 589 O O . ALA A 1 85 ? -14.688 6.401 2.078 1.00 97.50 85 ALA A O 1
ATOM 590 N N . ALA A 1 86 ? -16.913 6.131 2.073 1.00 95.69 86 ALA A N 1
ATOM 591 C CA . ALA A 1 86 ? -17.071 6.463 0.657 1.00 95.69 86 ALA A CA 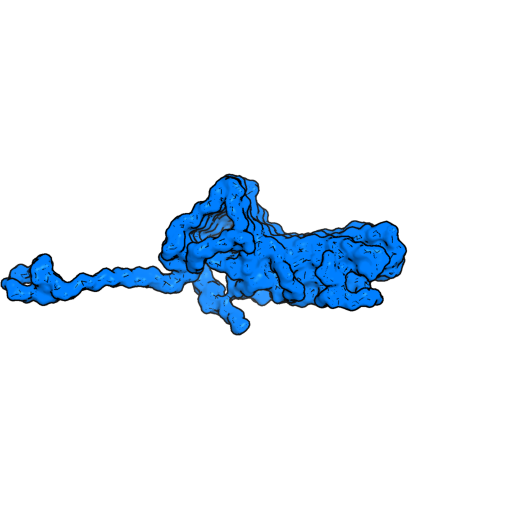1
ATOM 592 C C . ALA A 1 86 ? -16.415 7.820 0.324 1.00 95.69 86 ALA A C 1
ATOM 594 O O . ALA A 1 86 ? -16.644 8.808 1.018 1.00 95.69 86 ALA A O 1
ATOM 595 N N . GLY A 1 87 ? -15.582 7.852 -0.722 1.00 91.25 87 GLY A N 1
ATOM 596 C CA . GLY A 1 87 ? -14.762 9.019 -1.092 1.00 91.25 87 GLY A CA 1
ATOM 597 C C . GLY A 1 87 ? -13.414 9.126 -0.360 1.00 91.25 87 GLY A C 1
ATOM 598 O O . GLY A 1 87 ? -12.561 9.922 -0.754 1.00 91.25 87 GLY A O 1
ATOM 599 N N . GLY A 1 88 ? -13.184 8.302 0.663 1.00 97.94 88 GLY A N 1
ATOM 600 C CA . GLY A 1 88 ? -11.926 8.213 1.393 1.00 97.94 88 GLY A CA 1
ATOM 601 C C . GLY A 1 88 ? -10.840 7.457 0.631 1.00 97.94 88 GLY A C 1
ATOM 602 O O . GLY A 1 88 ? -11.088 6.440 -0.020 1.00 97.94 88 GLY A O 1
ATOM 603 N N . SER A 1 89 ? -9.600 7.927 0.749 1.00 98.25 89 SER A N 1
ATOM 604 C CA . SER A 1 89 ? -8.426 7.173 0.302 1.00 98.25 89 SER A CA 1
ATOM 605 C C . SER A 1 89 ? -7.219 7.469 1.180 1.00 98.25 89 SER A C 1
ATOM 607 O O . SER A 1 89 ? -7.055 8.586 1.656 1.00 98.25 89 SER A O 1
ATOM 609 N N . ILE A 1 90 ? -6.361 6.472 1.382 1.00 98.56 90 ILE A N 1
ATOM 610 C CA . ILE A 1 90 ? -5.053 6.632 2.021 1.00 98.56 90 ILE A CA 1
ATOM 611 C C . ILE A 1 90 ? -3.984 6.460 0.947 1.00 98.56 90 ILE A C 1
ATOM 613 O O . ILE A 1 90 ? -3.964 5.453 0.241 1.00 98.56 90 ILE A O 1
ATOM 617 N N . THR A 1 91 ? -3.083 7.429 0.835 1.00 97.94 91 THR A N 1
ATOM 618 C CA . THR A 1 91 ? -1.930 7.373 -0.063 1.00 97.94 91 THR A CA 1
ATOM 619 C C . THR A 1 91 ? -0.648 7.499 0.744 1.00 97.94 91 THR A C 1
ATOM 621 O O . THR A 1 91 ? -0.397 8.515 1.390 1.00 97.94 91 THR A O 1
ATOM 624 N N . VAL A 1 92 ? 0.178 6.463 0.674 1.00 96.69 92 VAL A N 1
ATOM 625 C CA . VAL A 1 92 ? 1.566 6.472 1.120 1.00 96.69 92 VAL A CA 1
ATOM 626 C C . VAL A 1 92 ? 2.414 6.724 -0.126 1.00 96.69 92 VAL A C 1
ATOM 628 O O . VAL A 1 92 ? 2.490 5.848 -0.993 1.00 96.69 92 VAL A O 1
ATOM 631 N N . PRO A 1 93 ? 3.000 7.921 -0.286 1.00 92.56 93 PRO A N 1
ATOM 632 C CA . PRO A 1 93 ? 3.800 8.217 -1.457 1.00 92.56 93 PRO A CA 1
ATOM 633 C C . PRO A 1 93 ? 5.039 7.310 -1.488 1.00 92.56 93 PRO A C 1
ATOM 635 O O . 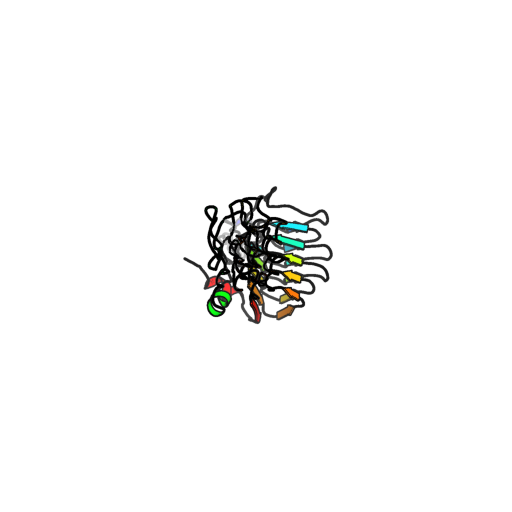PRO A 1 93 ? 5.495 6.855 -0.431 1.00 92.56 93 PRO A O 1
ATOM 638 N N . PRO A 1 94 ? 5.609 7.071 -2.682 1.00 86.62 94 PRO A N 1
ATOM 639 C CA . PRO A 1 94 ? 6.891 6.401 -2.804 1.00 86.62 94 PRO A CA 1
ATOM 640 C C . PRO A 1 94 ? 7.937 7.068 -1.911 1.00 86.62 94 PRO A C 1
ATOM 642 O O . PRO A 1 94 ? 7.983 8.298 -1.788 1.00 86.62 94 PRO A O 1
ATOM 645 N N . SER A 1 95 ? 8.782 6.265 -1.282 1.00 70.88 95 SER A N 1
ATOM 646 C CA . SER A 1 95 ? 9.856 6.775 -0.453 1.00 70.88 95 SER A CA 1
ATOM 647 C C . SER A 1 95 ? 10.823 7.605 -1.292 1.00 70.88 95 SER A C 1
ATOM 649 O O . SER A 1 95 ? 11.394 7.125 -2.267 1.00 70.88 95 SER A O 1
ATOM 651 N N . ALA A 1 96 ? 11.073 8.846 -0.875 1.00 59.12 96 ALA A N 1
ATOM 652 C CA . ALA A 1 96 ? 12.019 9.756 -1.533 1.00 59.12 96 ALA A CA 1
ATOM 653 C C . ALA A 1 96 ? 13.501 9.339 -1.382 1.00 59.12 96 ALA A C 1
ATOM 655 O O . ALA A 1 96 ? 14.406 10.115 -1.679 1.00 59.12 96 ALA A O 1
ATOM 656 N N . SER A 1 97 ? 13.763 8.149 -0.847 1.00 58.50 97 SER A N 1
ATOM 657 C CA . SER A 1 97 ? 15.095 7.655 -0.532 1.00 58.50 97 SER A CA 1
ATOM 658 C C . SER A 1 97 ? 15.541 6.683 -1.614 1.00 58.50 97 SER A C 1
ATOM 660 O O . SER A 1 97 ? 14.759 5.847 -2.055 1.00 58.50 97 SER A O 1
ATOM 662 N N . ASN A 1 98 ? 16.820 6.735 -1.993 1.00 62.22 98 ASN A N 1
ATOM 663 C CA . ASN A 1 98 ? 17.451 5.786 -2.928 1.00 62.22 98 ASN A CA 1
ATOM 664 C C . ASN A 1 98 ? 17.611 4.375 -2.311 1.00 62.22 98 ASN A C 1
ATOM 666 O O . ASN A 1 98 ? 18.588 3.678 -2.581 1.00 62.22 98 ASN A O 1
ATOM 670 N N . GLY A 1 99 ? 16.719 4.005 -1.391 1.00 61.56 99 GLY A N 1
ATOM 671 C CA . GLY A 1 99 ? 16.805 2.831 -0.544 1.00 61.56 99 GLY A CA 1
ATOM 672 C C . GLY A 1 99 ? 16.504 1.539 -1.294 1.00 61.56 99 GLY A C 1
ATOM 673 O O . GLY A 1 99 ? 15.838 1.513 -2.331 1.00 61.56 99 GLY A O 1
ATOM 674 N N . ILE A 1 100 ? 17.001 0.444 -0.726 1.00 68.44 100 ILE A N 1
ATOM 675 C CA . ILE A 1 100 ? 16.798 -0.917 -1.230 1.00 68.44 100 ILE A CA 1
ATOM 676 C C . ILE A 1 100 ? 15.474 -1.540 -0.747 1.00 68.44 100 ILE A C 1
ATOM 678 O O . ILE A 1 100 ? 15.083 -2.594 -1.229 1.00 68.44 100 ILE A O 1
ATOM 682 N N . GLY A 1 101 ? 14.735 -0.884 0.156 1.00 76.88 101 GLY A N 1
ATOM 683 C CA . GLY A 1 101 ? 13.521 -1.466 0.735 1.00 76.88 101 GLY A CA 1
ATOM 684 C C . GLY A 1 101 ? 13.818 -2.786 1.447 1.00 76.88 101 GLY A C 1
ATOM 685 O O . GLY A 1 101 ? 14.849 -2.926 2.105 1.00 76.88 101 GLY A O 1
ATOM 686 N N . ILE A 1 102 ? 12.921 -3.759 1.295 1.00 81.31 102 ILE A N 1
ATOM 687 C CA . ILE A 1 102 ? 13.060 -5.111 1.870 1.00 81.31 102 ILE A CA 1
ATOM 688 C C . ILE A 1 102 ? 13.777 -6.116 0.958 1.00 81.31 102 ILE A C 1
ATOM 690 O O . ILE A 1 102 ? 13.838 -7.303 1.280 1.00 81.31 102 ILE A O 1
ATOM 694 N N . ALA A 1 103 ? 14.240 -5.673 -0.209 1.00 81.19 103 ALA A N 1
ATOM 695 C CA . ALA A 1 103 ? 14.724 -6.531 -1.283 1.00 81.19 103 ALA A CA 1
ATOM 696 C C . ALA A 1 103 ? 15.995 -5.954 -1.912 1.00 81.19 103 ALA A C 1
ATOM 698 O O . ALA A 1 103 ? 16.535 -4.952 -1.450 1.00 81.19 103 ALA A O 1
ATOM 699 N N . THR A 1 104 ? 16.518 -6.598 -2.954 1.00 69.25 104 THR A N 1
ATOM 700 C CA . THR A 1 104 ? 17.645 -6.027 -3.695 1.00 69.25 104 THR A CA 1
ATOM 701 C C . THR A 1 104 ? 17.136 -5.137 -4.820 1.00 69.25 104 THR A C 1
ATOM 703 O O . THR A 1 104 ? 16.179 -5.467 -5.521 1.00 69.25 104 THR A O 1
ATOM 706 N N . SER A 1 105 ? 17.792 -3.999 -5.027 1.00 63.69 105 SER A N 1
ATOM 707 C CA . SER A 1 105 ? 17.597 -3.206 -6.237 1.00 63.69 105 SER A CA 1
ATOM 708 C C . SER A 1 105 ? 18.398 -3.803 -7.399 1.00 63.69 105 SER A C 1
ATOM 710 O O . SER A 1 105 ? 19.449 -4.411 -7.198 1.00 63.69 105 SER A O 1
ATOM 712 N N . ALA A 1 106 ? 17.910 -3.606 -8.628 1.00 56.88 106 ALA A N 1
ATOM 713 C CA . ALA A 1 106 ? 18.613 -3.975 -9.862 1.00 56.88 106 ALA A CA 1
ATOM 714 C C . ALA A 1 106 ? 20.031 -3.372 -9.936 1.00 56.88 106 ALA A C 1
ATOM 716 O O . ALA A 1 106 ? 20.949 -3.978 -10.480 1.00 56.88 106 ALA A O 1
ATOM 717 N N . SER A 1 107 ? 20.195 -2.170 -9.376 1.00 52.19 107 SER A N 1
ATOM 718 C CA . SER A 1 107 ? 21.443 -1.414 -9.251 1.00 52.19 107 SER A CA 1
ATOM 719 C C . SER A 1 107 ? 21.113 -0.055 -8.624 1.00 52.19 107 SER A C 1
ATOM 721 O O . SER A 1 107 ? 20.112 0.549 -9.013 1.00 52.19 107 SER A O 1
ATOM 723 N N . GLY A 1 108 ? 21.938 0.458 -7.705 1.00 53.97 108 GLY A N 1
ATOM 724 C CA . GLY A 1 108 ? 21.855 1.859 -7.253 1.00 53.97 108 GLY A CA 1
ATOM 725 C C . GLY A 1 108 ? 22.078 2.870 -8.397 1.00 53.97 108 GLY A C 1
ATOM 726 O O . GLY A 1 108 ? 22.335 2.447 -9.526 1.00 53.97 108 GLY A O 1
ATOM 727 N N . PRO A 1 109 ? 21.984 4.193 -8.144 1.00 50.91 109 PRO A N 1
ATOM 728 C CA . PRO A 1 109 ? 22.117 5.223 -9.177 1.00 50.91 109 PRO A CA 1
ATOM 729 C C . PRO A 1 109 ? 23.404 5.022 -9.990 1.00 50.91 109 PRO A C 1
ATO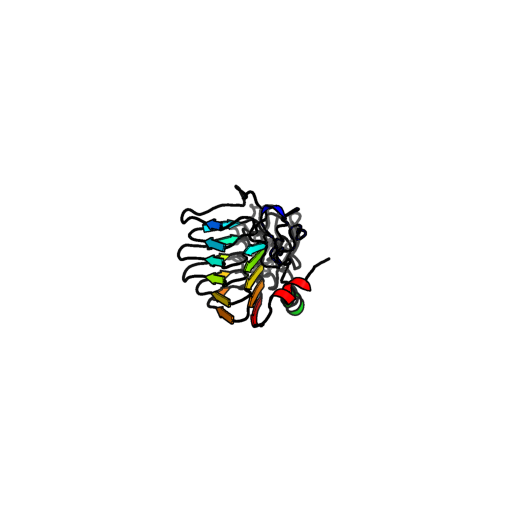M 731 O O . PRO A 1 109 ? 24.508 5.080 -9.451 1.00 50.91 109 PRO A O 1
ATOM 734 N N . LEU A 1 110 ? 23.250 4.722 -11.280 1.00 48.44 110 LEU A N 1
ATOM 735 C CA . LEU A 1 110 ? 24.352 4.304 -12.145 1.00 48.44 110 LEU A CA 1
ATOM 736 C C . LEU A 1 110 ? 25.155 5.503 -12.650 1.00 48.44 110 LEU A C 1
ATOM 738 O O . LEU A 1 110 ? 24.601 6.548 -12.999 1.00 48.44 110 LEU A O 1
ATOM 742 N N . VAL A 1 111 ? 26.468 5.305 -12.768 1.00 42.56 111 VAL A N 1
ATOM 743 C CA . VAL A 1 111 ? 27.352 6.156 -13.573 1.00 42.56 111 VAL A CA 1
ATOM 744 C C . VAL A 1 111 ? 27.066 5.903 -15.057 1.00 42.56 111 VAL A C 1
ATOM 746 O O . VAL A 1 111 ? 26.858 4.768 -15.481 1.00 42.56 111 VAL A O 1
ATOM 749 N N . ASN A 1 112 ? 27.021 6.986 -15.829 1.00 50.59 112 ASN A N 1
ATOM 750 C CA . ASN A 1 112 ? 26.637 7.024 -17.239 1.00 50.59 112 ASN A CA 1
ATOM 751 C C . ASN A 1 112 ? 27.380 5.965 -18.096 1.00 50.59 112 ASN A C 1
ATOM 753 O O . ASN A 1 112 ? 28.603 5.871 -18.009 1.00 50.59 112 ASN A O 1
ATOM 757 N N . GLY A 1 113 ? 26.657 5.195 -18.926 1.00 49.41 113 GLY A N 1
ATOM 758 C CA . GLY A 1 113 ? 27.255 4.348 -19.974 1.00 49.41 113 GLY A CA 1
ATOM 759 C C . GLY A 1 113 ? 27.251 2.822 -19.777 1.00 49.41 113 GLY A C 1
ATOM 760 O O . GLY A 1 113 ? 27.926 2.129 -20.535 1.00 49.41 113 GLY A O 1
ATOM 761 N N . THR A 1 114 ? 26.506 2.260 -18.814 1.00 54.88 114 THR A N 1
ATOM 762 C CA . THR A 1 114 ? 26.273 0.797 -18.728 1.00 54.88 114 THR A CA 1
ATOM 763 C C . THR A 1 114 ? 24.781 0.473 -18.600 1.00 54.88 114 THR A C 1
ATOM 765 O O . THR A 1 114 ? 24.053 1.140 -17.865 1.00 54.88 114 THR A O 1
ATOM 768 N N . ALA A 1 115 ? 24.301 -0.523 -19.355 1.00 57.22 115 ALA A N 1
ATOM 769 C CA . ALA A 1 115 ? 22.925 -1.012 -19.265 1.00 57.22 115 ALA A CA 1
ATOM 770 C C . ALA A 1 115 ? 22.824 -2.016 -18.112 1.00 57.22 115 ALA A C 1
ATOM 772 O O . ALA A 1 115 ? 23.575 -2.992 -18.080 1.00 57.22 115 ALA A O 1
ATOM 773 N N . VAL A 1 116 ? 21.879 -1.812 -17.195 1.00 62.09 116 VAL A N 1
ATOM 774 C CA . VAL A 1 116 ? 21.546 -2.821 -16.184 1.00 62.09 116 VAL A CA 1
ATOM 775 C C . VAL A 1 116 ? 20.313 -3.555 -16.666 1.00 62.09 116 VAL A C 1
ATOM 777 O O . VAL A 1 116 ? 19.194 -3.046 -16.642 1.00 62.09 116 VAL A O 1
ATOM 780 N N . ILE A 1 117 ? 20.553 -4.751 -17.189 1.00 68.62 117 ILE A N 1
ATOM 781 C CA . ILE A 1 117 ? 19.517 -5.563 -17.826 1.00 68.62 117 ILE A CA 1
ATOM 782 C C . ILE A 1 117 ? 18.684 -6.288 -16.769 1.00 68.62 117 ILE A C 1
ATOM 784 O O . ILE A 1 117 ? 17.471 -6.396 -16.913 1.00 68.62 117 ILE A O 1
ATOM 788 N N . ALA A 1 118 ? 19.315 -6.742 -15.683 1.00 83.06 118 ALA A N 1
ATOM 789 C CA . ALA A 1 118 ? 18.640 -7.482 -14.626 1.00 83.06 118 ALA A CA 1
ATOM 790 C C . ALA A 1 118 ? 17.712 -6.578 -13.802 1.00 83.06 118 ALA A C 1
ATOM 792 O O . ALA A 1 118 ? 18.083 -5.464 -13.445 1.00 83.06 118 ALA A O 1
ATOM 793 N N . GLY A 1 119 ? 16.517 -7.074 -13.481 1.00 85.75 119 GLY A N 1
ATOM 794 C CA . GLY A 1 119 ? 15.668 -6.488 -12.445 1.00 85.75 119 GLY A CA 1
ATOM 795 C C . GLY A 1 119 ? 16.140 -6.871 -11.039 1.00 85.75 119 GLY A C 1
ATOM 796 O O . GLY A 1 119 ? 16.953 -7.782 -10.874 1.00 85.75 119 GLY A O 1
ATOM 797 N N . GLY A 1 120 ? 15.622 -6.179 -10.022 1.00 88.44 120 GLY A N 1
ATOM 798 C CA . GLY A 1 120 ? 15.865 -6.531 -8.621 1.00 88.44 120 GLY A CA 1
ATOM 799 C C . GLY A 1 120 ? 15.334 -7.926 -8.272 1.00 88.44 120 GLY A C 1
ATOM 800 O O . GLY A 1 120 ? 14.419 -8.436 -8.926 1.00 88.44 120 GLY A O 1
ATOM 801 N N . VAL A 1 121 ? 15.865 -8.534 -7.211 1.00 91.38 121 VAL A N 1
ATOM 802 C CA . VAL A 1 121 ? 15.414 -9.847 -6.727 1.00 91.38 121 VAL A CA 1
ATOM 803 C C . VAL A 1 121 ? 14.561 -9.655 -5.482 1.00 91.38 121 VAL A C 1
ATOM 805 O O . VAL A 1 121 ? 15.001 -9.063 -4.496 1.00 91.38 121 VAL A O 1
ATOM 808 N N . GLY A 1 122 ? 13.329 -10.154 -5.544 1.00 91.06 122 GLY A N 1
ATOM 809 C CA . GLY A 1 122 ? 12.369 -10.075 -4.458 1.00 91.06 122 GLY A CA 1
ATOM 810 C C . GLY A 1 122 ? 12.749 -10.961 -3.275 1.00 91.06 122 GLY A C 1
ATOM 811 O O . GLY A 1 122 ? 13.456 -11.964 -3.412 1.00 91.06 122 GLY A O 1
ATOM 812 N N . CYS A 1 123 ? 12.278 -10.589 -2.089 1.00 89.06 123 CYS A N 1
ATOM 813 C CA . CYS A 1 123 ? 12.491 -11.383 -0.889 1.00 89.06 123 CYS A CA 1
ATOM 814 C C . CYS A 1 123 ? 11.676 -12.687 -0.924 1.00 89.06 123 CYS A C 1
ATOM 816 O O . CYS A 1 123 ? 10.644 -12.807 -1.587 1.00 89.06 123 CYS A O 1
ATOM 818 N N . ASN A 1 124 ? 12.139 -13.701 -0.190 1.00 87.69 124 ASN A N 1
ATOM 819 C CA . ASN A 1 124 ? 11.448 -14.984 -0.150 1.00 87.69 124 ASN A CA 1
ATOM 820 C C . ASN A 1 124 ? 10.079 -14.869 0.552 1.00 87.69 124 ASN A C 1
ATOM 822 O O . ASN A 1 124 ? 9.935 -14.182 1.567 1.00 87.69 124 ASN A O 1
ATOM 826 N N . ALA A 1 125 ? 9.092 -15.623 0.062 1.00 84.50 125 ALA A N 1
ATOM 827 C CA . ALA A 1 125 ? 7.735 -15.665 0.602 1.00 84.50 125 ALA A CA 1
ATOM 828 C C . ALA A 1 125 ? 7.669 -15.964 2.114 1.00 84.50 125 ALA A C 1
ATOM 830 O O . ALA A 1 125 ? 6.822 -15.404 2.807 1.00 84.50 125 ALA A O 1
ATOM 831 N N . SER A 1 126 ? 8.561 -16.806 2.645 1.00 87.81 126 SER A N 1
ATOM 832 C CA . SER A 1 126 ? 8.616 -17.140 4.074 1.00 87.81 126 SER A CA 1
ATOM 833 C C . SER A 1 126 ? 9.007 -15.945 4.941 1.00 87.81 126 SER A C 1
ATOM 835 O O . SER A 1 126 ? 8.423 -15.751 6.004 1.00 87.81 126 SER A O 1
ATOM 837 N N . PHE A 1 127 ? 9.945 -15.116 4.473 1.00 87.88 127 PHE A N 1
ATOM 838 C CA . PHE A 1 127 ? 10.302 -13.868 5.149 1.00 87.88 127 PHE A CA 1
ATOM 839 C C . PHE A 1 127 ? 9.145 -12.865 5.078 1.00 87.88 127 PHE A C 1
ATOM 841 O O . PHE A 1 127 ? 8.743 -12.307 6.096 1.00 87.88 127 PHE A O 1
ATOM 848 N N . ALA A 1 128 ? 8.534 -12.710 3.898 1.00 89.00 128 ALA A N 1
ATOM 849 C CA . ALA A 1 128 ? 7.402 -11.804 3.701 1.00 89.00 128 ALA A CA 1
ATOM 850 C C . ALA A 1 128 ? 6.208 -12.116 4.630 1.00 89.00 128 ALA A C 1
ATOM 852 O O . ALA A 1 128 ? 5.486 -11.209 5.040 1.00 89.00 128 ALA A O 1
ATOM 853 N N . ARG A 1 129 ? 6.014 -13.385 5.016 1.00 90.06 129 ARG A N 1
ATOM 854 C CA . ARG A 1 129 ? 4.970 -13.802 5.972 1.00 90.06 129 ARG A CA 1
ATOM 855 C C . ARG A 1 129 ? 5.187 -13.301 7.401 1.00 90.06 129 ARG A C 1
ATOM 857 O O . ARG A 1 129 ? 4.224 -13.239 8.151 1.00 90.06 129 ARG A O 1
ATOM 864 N N . GLN A 1 130 ? 6.418 -12.965 7.779 1.00 89.44 130 GLN A N 1
ATOM 865 C CA . GLN A 1 130 ? 6.774 -12.531 9.137 1.00 89.44 130 GLN A CA 1
ATOM 866 C C . GLN A 1 130 ? 6.854 -11.001 9.268 1.00 89.44 130 GLN A C 1
ATOM 868 O O . GLN A 1 130 ? 7.022 -10.465 10.368 1.00 89.44 130 GLN A O 1
ATOM 873 N N . LEU A 1 131 ? 6.728 -10.284 8.149 1.00 89.19 131 LEU A N 1
ATOM 874 C CA . LEU A 1 131 ? 6.940 -8.847 8.075 1.00 89.19 131 LEU A CA 1
ATOM 875 C C . LEU A 1 131 ? 5.664 -8.057 8.402 1.00 89.19 131 LEU A C 1
ATOM 877 O O . LEU A 1 131 ? 5.038 -7.453 7.535 1.00 89.19 131 LEU A O 1
ATOM 881 N N . PHE A 1 132 ? 5.290 -8.055 9.679 1.00 90.00 132 PHE A N 1
ATOM 882 C CA . PHE A 1 132 ? 4.188 -7.236 10.196 1.00 90.00 132 PHE A CA 1
ATOM 883 C C . PHE A 1 132 ? 4.633 -5.827 10.598 1.00 90.00 132 PHE A C 1
ATOM 885 O O . PHE A 1 132 ? 3.819 -4.909 10.666 1.00 90.00 132 PHE A O 1
ATOM 892 N N . ASN A 1 133 ? 5.928 -5.634 10.833 1.00 89.12 133 ASN A N 1
ATOM 893 C CA . ASN A 1 133 ? 6.471 -4.398 11.369 1.00 89.12 133 ASN A CA 1
ATOM 894 C C . ASN A 1 133 ? 7.538 -3.798 10.436 1.00 89.12 133 ASN A C 1
ATOM 896 O O . ASN A 1 133 ? 8.712 -3.743 10.803 1.00 89.12 133 ASN A O 1
ATOM 900 N N . PRO A 1 134 ? 7.165 -3.404 9.205 1.00 90.50 134 PRO A N 1
ATOM 901 C CA . PRO A 1 134 ? 8.126 -2.882 8.250 1.00 90.50 134 PRO A CA 1
ATOM 902 C C . PRO A 1 134 ? 8.743 -1.565 8.737 1.00 90.50 134 PRO A C 1
ATOM 904 O O . PRO A 1 134 ? 8.118 -0.783 9.461 1.00 90.50 134 PRO A O 1
ATOM 907 N N . GLY A 1 135 ? 9.977 -1.312 8.301 1.00 87.62 135 GLY A N 1
ATOM 908 C CA . GLY A 1 135 ? 10.615 -0.006 8.436 1.00 87.62 135 GLY A CA 1
ATOM 909 C C . GLY A 1 135 ? 9.992 1.035 7.502 1.00 87.62 135 GLY A C 1
ATOM 910 O O . GLY A 1 135 ? 8.945 0.814 6.895 1.00 87.62 135 GLY A O 1
ATOM 911 N N . ARG A 1 136 ? 10.663 2.179 7.350 1.00 85.50 136 ARG A N 1
ATOM 912 C CA . ARG A 1 136 ? 10.208 3.276 6.479 1.00 85.50 136 ARG A CA 1
ATOM 913 C C . ARG A 1 136 ? 10.201 2.918 4.990 1.00 85.50 136 ARG A C 1
ATOM 915 O O . ARG A 1 136 ? 9.446 3.512 4.234 1.00 85.50 136 ARG A O 1
ATOM 922 N N . GLU A 1 137 ? 11.038 1.986 4.561 1.00 85.94 137 GLU A N 1
ATOM 923 C CA . GLU A 1 137 ? 11.206 1.633 3.151 1.00 85.94 137 GLU A CA 1
ATOM 924 C C . GLU A 1 137 ? 10.492 0.315 2.852 1.00 85.94 137 GLU A C 1
ATOM 926 O O . GLU A 1 137 ? 10.773 -0.697 3.493 1.00 85.94 137 GLU A O 1
ATOM 931 N N . GLY A 1 138 ? 9.559 0.330 1.898 1.00 87.50 138 GLY A N 1
ATOM 932 C CA . GLY A 1 138 ? 8.839 -0.866 1.475 1.00 87.50 138 GLY A CA 1
ATOM 933 C C . GLY A 1 138 ? 9.553 -1.525 0.310 1.00 87.50 138 GLY A C 1
ATOM 934 O O . GLY A 1 138 ? 10.247 -2.528 0.477 1.00 87.50 138 GLY A O 1
ATOM 935 N N . GLY A 1 139 ? 9.397 -0.928 -0.867 1.00 90.75 139 GLY A N 1
ATOM 936 C CA . GLY A 1 139 ? 10.043 -1.396 -2.085 1.00 90.75 139 GLY A CA 1
ATOM 937 C C . GLY A 1 139 ? 11.387 -0.748 -2.369 1.00 90.75 139 GLY A C 1
ATOM 938 O O . GLY A 1 139 ? 11.684 0.340 -1.879 1.00 90.75 139 GLY A O 1
ATOM 939 N N . SER A 1 140 ? 12.197 -1.414 -3.189 1.00 89.81 140 SER A N 1
ATOM 940 C CA . SER A 1 140 ? 13.425 -0.826 -3.714 1.00 89.81 140 SER A CA 1
ATOM 941 C C . SER A 1 140 ? 13.130 0.169 -4.839 1.00 89.81 140 SER A C 1
ATOM 943 O O . SER A 1 140 ? 12.129 0.062 -5.559 1.00 89.81 140 SER A O 1
ATOM 945 N N . VAL A 1 141 ? 14.064 1.092 -5.065 1.00 89.25 141 VAL A N 1
ATOM 946 C CA . VAL A 1 141 ? 14.085 1.887 -6.300 1.00 89.25 141 VAL A CA 1
ATOM 947 C C . VAL A 1 141 ? 14.346 1.009 -7.529 1.00 89.25 141 VAL A C 1
ATOM 949 O O . VAL A 1 141 ? 14.982 -0.048 -7.427 1.00 89.25 141 VAL A O 1
ATOM 952 N N . GLY A 1 142 ? 13.858 1.452 -8.689 1.00 87.88 142 GLY A N 1
ATOM 953 C CA . GLY A 1 142 ? 14.332 0.962 -9.981 1.00 87.88 142 GLY A CA 1
ATOM 954 C C . GLY A 1 142 ? 15.776 1.387 -10.240 1.00 87.88 142 GLY A C 1
ATOM 955 O O . GLY A 1 142 ? 16.292 2.299 -9.594 1.00 87.88 142 GLY A O 1
ATOM 956 N N . GLY A 1 143 ? 16.455 0.734 -11.179 1.00 83.25 143 GLY A N 1
ATOM 957 C CA . GLY A 1 143 ? 17.752 1.235 -11.625 1.00 83.25 143 GLY A CA 1
ATOM 958 C C . GLY A 1 143 ? 17.586 2.490 -12.492 1.00 83.25 143 GLY A C 1
ATOM 959 O O . GLY A 1 143 ? 16.515 2.750 -13.043 1.00 83.25 143 GLY A O 1
ATOM 960 N N . GLY A 1 144 ? 18.652 3.268 -12.653 1.00 76.50 144 GLY A N 1
ATOM 961 C CA . GLY A 1 144 ? 18.658 4.442 -13.528 1.00 76.50 144 GLY A CA 1
ATOM 962 C C . GLY A 1 144 ? 19.638 5.515 -13.065 1.00 76.50 144 GLY A C 1
ATOM 963 O O . GLY A 1 144 ? 20.298 5.376 -12.037 1.00 76.50 144 GLY A O 1
ATOM 964 N N . SER A 1 145 ? 19.729 6.602 -13.829 1.00 71.75 145 SER A N 1
ATOM 965 C CA . SER A 1 145 ? 20.395 7.833 -13.388 1.00 71.75 145 SER A CA 1
ATOM 966 C C . SER A 1 145 ? 19.579 8.521 -12.286 1.00 71.75 145 SER A C 1
ATOM 968 O O . SER A 1 145 ? 18.372 8.286 -12.179 1.00 71.75 145 SER A O 1
ATOM 970 N N . ALA A 1 146 ? 20.213 9.396 -11.500 1.00 62.06 146 ALA A N 1
ATOM 971 C CA . ALA A 1 146 ? 19.670 10.002 -10.278 1.00 62.06 146 ALA A CA 1
ATOM 972 C C . ALA A 1 146 ? 18.309 10.722 -10.430 1.00 62.06 146 ALA A C 1
ATOM 974 O O . ALA A 1 146 ? 17.634 10.972 -9.439 1.00 62.06 146 ALA A O 1
ATOM 975 N N . THR A 1 147 ? 17.904 11.059 -11.654 1.00 68.62 147 THR A N 1
ATOM 976 C CA . THR A 1 147 ? 16.640 11.745 -11.967 1.00 68.62 147 THR A CA 1
ATOM 977 C C . THR A 1 147 ? 15.626 10.866 -12.697 1.00 68.62 147 THR A C 1
ATOM 979 O O . THR A 1 147 ? 14.553 11.340 -13.056 1.00 68.62 147 THR A O 1
ATOM 982 N N . THR A 1 148 ? 15.972 9.608 -12.971 1.00 76.50 148 THR A N 1
ATOM 983 C CA . THR A 1 148 ? 15.226 8.755 -13.909 1.00 76.50 148 THR A CA 1
ATOM 984 C C . THR A 1 148 ? 14.615 7.520 -13.269 1.00 76.50 148 THR A C 1
ATOM 986 O O . THR A 1 148 ? 13.661 6.976 -13.809 1.00 76.50 148 THR A O 1
ATOM 989 N N . PHE A 1 149 ? 15.132 7.058 -12.131 1.00 83.44 149 PHE A N 1
ATOM 990 C CA . PHE A 1 149 ? 14.621 5.845 -11.500 1.00 83.44 149 PHE A CA 1
ATOM 991 C C . PHE A 1 149 ? 13.229 6.057 -10.891 1.00 83.44 149 PHE A C 1
ATOM 993 O O . PHE A 1 149 ? 12.902 7.126 -10.376 1.00 83.44 149 PHE A O 1
ATOM 1000 N N . GLY A 1 150 ? 12.425 4.997 -10.901 1.00 89.06 150 GLY A N 1
ATOM 1001 C CA . GLY A 1 150 ? 11.193 4.944 -10.132 1.00 89.06 150 GLY A CA 1
ATOM 1002 C C . GLY A 1 150 ? 11.474 4.720 -8.647 1.00 89.06 150 GLY A C 1
ATOM 1003 O O . GLY A 1 150 ? 12.199 3.793 -8.279 1.00 89.06 150 GLY A O 1
ATOM 1004 N N . ALA A 1 151 ? 10.907 5.565 -7.785 1.00 90.19 151 ALA A N 1
ATOM 1005 C CA . ALA A 1 151 ? 11.033 5.440 -6.333 1.00 90.19 151 ALA A CA 1
ATOM 1006 C C . ALA A 1 151 ? 10.294 4.200 -5.795 1.00 90.19 151 ALA A C 1
ATOM 1008 O O . ALA A 1 151 ? 9.230 3.844 -6.298 1.00 90.19 151 ALA A O 1
ATOM 1009 N N . GLY A 1 152 ? 10.826 3.545 -4.764 1.00 90.88 152 GLY A N 1
ATOM 1010 C CA . GLY A 1 152 ? 10.165 2.400 -4.132 1.00 90.88 152 GLY A CA 1
ATOM 1011 C C . GLY A 1 152 ? 8.919 2.805 -3.340 1.00 90.88 152 GLY A C 1
ATOM 1012 O O . GLY A 1 152 ? 8.866 3.891 -2.767 1.00 90.88 152 GLY A O 1
ATOM 1013 N N . GLY A 1 153 ? 7.899 1.950 -3.311 1.00 92.94 153 GLY A N 1
ATOM 1014 C CA . GLY A 1 153 ? 6.662 2.188 -2.574 1.00 92.94 153 GLY A CA 1
ATOM 1015 C C . GLY A 1 153 ? 6.890 2.241 -1.063 1.00 92.94 153 GLY A C 1
ATOM 1016 O O . GLY A 1 153 ? 7.758 1.546 -0.524 1.00 92.94 153 GLY A O 1
ATOM 1017 N N . GLY A 1 154 ? 6.102 3.072 -0.382 1.00 93.38 154 GLY A N 1
ATOM 1018 C CA . GLY A 1 154 ? 6.206 3.269 1.060 1.00 93.38 154 GLY A CA 1
ATOM 1019 C C . GLY A 1 154 ? 5.582 2.148 1.896 1.00 93.38 154 GLY A C 1
ATOM 1020 O O . GLY A 1 154 ? 5.138 1.119 1.390 1.00 93.38 154 GLY A O 1
ATOM 1021 N N . THR A 1 155 ? 5.532 2.348 3.206 1.00 94.94 155 THR A N 1
ATOM 1022 C CA . THR A 1 155 ? 4.954 1.408 4.163 1.00 94.94 155 THR A CA 1
ATOM 1023 C C . THR A 1 155 ? 3.947 2.101 5.067 1.00 94.94 155 THR A C 1
ATOM 1025 O O . THR A 1 155 ? 4.121 3.260 5.449 1.00 94.94 155 THR A O 1
ATOM 1028 N N . VAL A 1 156 ? 2.887 1.384 5.427 1.00 96.38 156 VAL A N 1
ATOM 1029 C CA . VAL A 1 156 ? 1.958 1.802 6.479 1.00 96.38 156 VAL A CA 1
ATOM 1030 C C . VAL A 1 156 ? 1.475 0.588 7.252 1.00 96.38 156 VAL A C 1
ATOM 1032 O O . VAL A 1 156 ? 1.195 -0.468 6.678 1.00 96.38 156 VAL A O 1
ATOM 1035 N N . VAL A 1 157 ? 1.351 0.761 8.565 1.00 96.81 157 VAL A N 1
ATOM 1036 C CA . VAL A 1 157 ? 0.686 -0.200 9.441 1.00 96.81 157 VAL A CA 1
ATOM 1037 C C . VAL A 1 157 ? -0.561 0.439 10.036 1.00 96.81 157 VAL A C 1
ATOM 1039 O O . VAL A 1 157 ? -0.483 1.503 10.650 1.00 96.81 157 VAL A O 1
ATOM 1042 N N . LEU A 1 158 ? -1.700 -0.230 9.891 1.00 97.44 158 LEU A N 1
ATOM 1043 C CA . LEU A 1 158 ? -2.967 0.119 10.523 1.00 97.44 158 LEU A CA 1
ATOM 1044 C C . LEU A 1 158 ? -3.275 -0.909 11.614 1.00 97.44 158 LEU A C 1
ATOM 1046 O O . LEU A 1 158 ? -3.381 -2.099 11.321 1.00 97.44 158 LEU A O 1
ATOM 1050 N N . LEU A 1 159 ? -3.421 -0.458 12.859 1.00 96.50 159 LEU A N 1
ATOM 1051 C CA . LEU A 1 159 ? -3.766 -1.310 13.997 1.00 96.50 159 LEU A CA 1
ATOM 1052 C C . LEU A 1 159 ? -5.061 -0.814 14.638 1.00 96.50 159 LEU A C 1
ATOM 1054 O O . LEU A 1 159 ? -5.092 0.292 15.172 1.00 96.50 159 LEU A O 1
ATOM 1058 N N . ALA A 1 160 ? -6.103 -1.641 14.616 1.00 97.19 160 ALA A N 1
ATOM 1059 C CA . ALA A 1 160 ? -7.409 -1.329 15.186 1.00 97.19 160 ALA A CA 1
ATOM 1060 C C . ALA A 1 160 ? -7.794 -2.322 16.292 1.00 97.19 160 ALA A C 1
ATOM 1062 O O . ALA A 1 160 ? -7.826 -3.532 16.070 1.00 97.19 160 ALA A O 1
ATOM 1063 N N . GLY A 1 161 ? -8.132 -1.819 17.478 1.00 95.75 161 GLY A N 1
ATOM 1064 C CA . GLY A 1 161 ? -8.741 -2.628 18.538 1.00 95.75 161 GLY A CA 1
ATOM 1065 C C . GLY A 1 161 ? -10.195 -3.000 18.221 1.00 95.75 161 GLY A C 1
ATOM 1066 O O . GLY A 1 161 ? -10.717 -3.981 18.742 1.00 95.75 161 GLY A O 1
ATOM 1067 N N . GLY A 1 162 ? -10.838 -2.248 17.326 1.00 96.25 162 GLY A N 1
ATOM 1068 C CA . GLY A 1 162 ? -12.118 -2.563 16.699 1.00 96.25 162 GLY A CA 1
ATOM 1069 C C . GLY A 1 162 ? -11.967 -2.965 15.230 1.00 96.25 162 GLY A C 1
ATOM 1070 O O . GLY A 1 162 ? -10.886 -3.332 14.772 1.00 96.25 162 GLY A O 1
ATOM 1071 N N . ALA A 1 163 ? -13.067 -2.891 14.479 1.00 98.00 163 ALA A N 1
ATOM 1072 C CA . ALA A 1 163 ? -13.100 -3.299 13.077 1.00 98.00 163 ALA A CA 1
ATOM 1073 C C . ALA A 1 163 ? -12.324 -2.333 12.166 1.00 98.00 163 ALA A C 1
ATOM 1075 O O . ALA A 1 163 ? -12.315 -1.118 12.395 1.00 98.00 163 ALA A O 1
ATOM 1076 N N . VAL A 1 164 ? -11.736 -2.875 11.098 1.00 98.56 164 VAL A N 1
ATOM 1077 C CA . VAL A 1 164 ? -11.245 -2.102 9.952 1.00 98.56 164 VAL A CA 1
ATOM 1078 C C . VAL A 1 164 ? -12.211 -2.284 8.787 1.00 98.56 164 VAL A C 1
ATOM 1080 O O . VAL A 1 164 ? -12.494 -3.415 8.393 1.00 98.56 164 VAL A O 1
ATOM 1083 N N . SER A 1 165 ? -12.710 -1.188 8.218 1.00 98.25 165 SER A N 1
ATOM 1084 C CA . SER A 1 165 ? -13.645 -1.237 7.088 1.00 98.25 165 SER A CA 1
ATOM 1085 C C . SER A 1 165 ? -13.246 -0.290 5.958 1.00 98.25 165 SER A C 1
ATOM 1087 O O . SER A 1 165 ? -12.923 0.873 6.197 1.00 98.25 165 SER A O 1
ATOM 1089 N N . LEU A 1 166 ? -13.259 -0.796 4.724 1.00 98.44 166 LEU A N 1
ATOM 1090 C CA . LEU A 1 166 ? -13.069 -0.029 3.492 1.00 98.44 166 LEU A CA 1
ATOM 1091 C C . LEU A 1 166 ? -14.351 -0.121 2.670 1.00 98.44 166 LEU A C 1
ATOM 1093 O O . LEU A 1 166 ? -14.755 -1.220 2.287 1.00 98.44 166 LEU A O 1
ATOM 1097 N N . ALA A 1 167 ? -14.981 1.020 2.393 1.00 97.62 167 ALA A N 1
ATOM 1098 C CA . ALA A 1 167 ? -16.167 1.083 1.545 1.00 97.62 167 ALA A CA 1
ATOM 1099 C C . ALA A 1 167 ? -15.827 0.846 0.060 1.00 97.62 167 ALA A C 1
ATOM 1101 O O . ALA A 1 167 ? -14.683 1.016 -0.371 1.00 97.62 167 ALA A O 1
ATOM 1102 N N . ALA A 1 168 ? -16.834 0.500 -0.745 1.00 96.75 168 ALA A N 1
ATOM 1103 C CA . ALA A 1 168 ? -16.671 0.363 -2.190 1.00 96.75 168 ALA A CA 1
ATOM 1104 C C . ALA A 1 168 ? -16.137 1.655 -2.834 1.00 96.75 168 ALA A C 1
ATOM 1106 O O . ALA A 1 168 ? -16.546 2.758 -2.470 1.00 96.75 168 ALA A O 1
ATOM 1107 N N . GLY A 1 169 ? -15.203 1.512 -3.779 1.00 95.31 169 GLY A N 1
ATOM 1108 C CA . GLY A 1 169 ? -14.558 2.640 -4.464 1.00 95.31 169 GLY A CA 1
ATOM 1109 C C . GLY A 1 169 ? -13.497 3.389 -3.645 1.00 95.31 169 GLY A C 1
ATOM 1110 O O . GLY A 1 169 ? -12.962 4.384 -4.127 1.00 95.31 169 GLY A O 1
ATOM 1111 N N . THR A 1 170 ? -13.175 2.932 -2.431 1.00 98.00 170 THR A N 1
ATOM 1112 C CA . THR A 1 170 ? -12.090 3.495 -1.606 1.00 98.00 170 THR A CA 1
ATOM 1113 C C . THR A 1 170 ? -10.767 2.771 -1.834 1.00 98.00 170 THR A C 1
ATOM 1115 O O . THR A 1 170 ? -10.740 1.665 -2.387 1.00 98.00 170 THR A O 1
ATOM 1118 N N . SER A 1 171 ? -9.653 3.373 -1.402 1.00 97.38 171 SER A N 1
ATOM 1119 C CA . SER A 1 171 ? -8.338 2.747 -1.567 1.00 97.38 171 SER A CA 1
ATOM 1120 C C . SER A 1 171 ? -7.329 3.019 -0.454 1.00 97.38 171 SER A C 1
ATOM 1122 O O . SER A 1 171 ? -7.302 4.114 0.105 1.00 97.38 171 SER A O 1
ATOM 1124 N N . ILE A 1 172 ? -6.420 2.065 -0.229 1.00 98.50 172 ILE A N 1
ATOM 1125 C CA . ILE A 1 172 ? -5.140 2.269 0.471 1.00 98.50 172 ILE A CA 1
ATOM 1126 C C . ILE A 1 172 ? -4.019 1.958 -0.519 1.00 98.50 172 ILE A C 1
ATOM 1128 O O . ILE A 1 172 ? -3.911 0.826 -0.988 1.00 98.50 172 ILE A O 1
ATOM 1132 N N . ASN A 1 173 ? -3.182 2.946 -0.826 1.00 97.88 173 ASN A N 1
ATOM 1133 C CA . ASN A 1 173 ? -2.145 2.838 -1.846 1.00 97.88 173 ASN A CA 1
ATOM 1134 C C . ASN A 1 173 ? -0.762 3.071 -1.246 1.00 97.88 173 ASN A C 1
ATOM 1136 O O . ASN A 1 173 ? -0.513 4.119 -0.657 1.00 97.88 173 ASN A O 1
ATOM 1140 N N . ALA A 1 174 ? 0.146 2.128 -1.468 1.00 96.75 174 ALA A N 1
ATOM 1141 C CA . ALA A 1 174 ? 1.578 2.270 -1.223 1.00 96.75 174 ALA A CA 1
ATOM 1142 C C . ALA A 1 174 ? 2.345 1.738 -2.444 1.00 96.75 174 ALA A C 1
ATOM 1144 O O . ALA A 1 174 ? 3.132 0.802 -2.359 1.00 96.75 174 ALA A O 1
ATOM 1145 N N . VAL A 1 175 ? 2.025 2.265 -3.625 1.00 96.62 175 VAL A N 1
ATOM 1146 C CA . VAL A 1 175 ? 2.564 1.793 -4.911 1.00 96.62 175 VAL A CA 1
ATOM 1147 C C . VAL A 1 175 ? 3.955 2.365 -5.188 1.00 96.62 175 VAL A C 1
ATOM 1149 O O . VAL A 1 175 ? 4.332 3.395 -4.630 1.00 96.62 175 VAL A O 1
ATOM 1152 N N . GLY A 1 176 ? 4.713 1.707 -6.064 1.00 94.19 176 GLY A N 1
ATOM 1153 C CA . GLY A 1 176 ? 5.977 2.251 -6.563 1.00 94.19 176 GLY A CA 1
ATOM 1154 C C . GLY A 1 176 ? 5.785 3.495 -7.442 1.00 94.19 176 GLY A C 1
ATOM 1155 O O . GLY A 1 176 ? 4.715 3.728 -8.008 1.00 94.19 176 GLY A O 1
ATOM 1156 N N . GLY A 1 177 ? 6.847 4.280 -7.604 1.00 92.75 177 GLY A N 1
ATOM 1157 C CA . GLY A 1 177 ? 6.936 5.393 -8.548 1.00 92.75 177 GLY A CA 1
ATOM 1158 C C . GLY A 1 177 ? 7.389 4.938 -9.936 1.00 92.75 177 GLY A C 1
ATOM 1159 O O . GLY A 1 177 ? 8.234 4.053 -10.059 1.00 92.75 177 GLY A O 1
ATOM 1160 N N . ALA A 1 178 ? 6.835 5.539 -10.991 1.00 92.44 178 ALA A N 1
ATOM 1161 C CA . ALA A 1 178 ? 7.184 5.198 -12.369 1.00 92.44 178 ALA A CA 1
ATOM 1162 C C . ALA A 1 178 ? 8.642 5.550 -12.698 1.00 92.44 178 ALA A C 1
ATOM 1164 O O . ALA A 1 178 ? 9.161 6.570 -12.245 1.00 92.44 178 ALA A O 1
ATOM 1165 N N . GLY A 1 179 ? 9.273 4.714 -13.522 1.00 88.19 179 GLY A N 1
ATOM 1166 C CA . GLY A 1 179 ? 10.533 5.053 -14.166 1.00 88.19 179 GLY A CA 1
ATOM 1167 C C . GLY A 1 179 ? 10.319 6.214 -15.132 1.00 88.19 179 GLY A C 1
ATOM 1168 O O . GLY A 1 179 ? 9.359 6.231 -15.905 1.00 88.19 179 GLY A O 1
ATOM 1169 N N . LEU A 1 180 ? 11.203 7.198 -15.070 1.00 83.81 180 LEU A N 1
ATOM 1170 C CA . LEU A 1 180 ? 11.190 8.358 -15.940 1.00 83.81 180 LEU A CA 1
ATOM 1171 C C . LEU A 1 180 ? 12.161 8.170 -17.103 1.00 83.81 180 LEU A C 1
ATOM 1173 O O . LEU A 1 180 ? 13.080 7.345 -17.102 1.00 83.81 180 LEU A O 1
ATOM 1177 N N . VAL A 1 181 ? 11.935 8.989 -18.116 1.00 72.19 181 VAL A N 1
ATOM 1178 C CA . VAL A 1 181 ? 12.738 9.023 -19.325 1.00 72.19 181 VAL A CA 1
ATOM 1179 C C . VAL A 1 181 ? 13.942 9.947 -19.091 1.00 72.19 181 VAL A C 1
ATOM 1181 O O . VAL A 1 181 ? 13.767 11.116 -18.751 1.00 72.19 181 VAL A O 1
ATOM 1184 N N . GLY A 1 182 ? 15.166 9.423 -19.223 1.00 61.53 182 GLY A N 1
ATOM 1185 C CA . GLY A 1 182 ? 16.408 10.209 -19.169 1.00 61.53 182 GLY A CA 1
ATOM 1186 C C . GLY A 1 182 ? 16.614 11.078 -20.411 1.00 61.53 182 GLY A C 1
ATOM 1187 O O . GLY A 1 182 ? 15.922 10.906 -21.401 1.00 61.53 182 GLY A O 1
ATOM 1188 N N . SER A 1 183 ? 17.537 12.046 -20.375 1.00 55.16 183 SER A N 1
ATOM 1189 C CA . SER A 1 183 ? 17.877 12.890 -21.537 1.00 55.16 183 SER A CA 1
ATOM 1190 C C . SER A 1 183 ? 18.586 12.100 -22.655 1.00 55.16 183 SER A C 1
ATOM 1192 O O . SER A 1 183 ? 18.839 10.905 -22.527 1.00 55.16 183 SER A O 1
ATOM 1194 N N . THR A 1 184 ? 18.974 12.768 -23.749 1.00 54.25 184 THR A N 1
ATOM 1195 C CA . THR A 1 184 ? 19.668 12.187 -24.922 1.00 54.25 184 THR A CA 1
ATOM 1196 C C . THR A 1 184 ? 20.957 11.404 -24.623 1.00 54.25 184 THR A C 1
ATOM 1198 O O . THR A 1 184 ? 21.460 10.725 -25.515 1.00 54.25 184 THR A O 1
ATOM 1201 N N . SER A 1 185 ? 21.463 11.467 -23.387 1.00 51.94 185 SER A N 1
ATOM 1202 C CA . SER A 1 185 ? 22.669 10.775 -22.917 1.00 51.94 185 SER A CA 1
ATOM 1203 C C . SER A 1 185 ? 22.451 9.973 -21.624 1.00 51.94 185 SER A C 1
ATOM 1205 O O . SER A 1 185 ? 23.434 9.619 -20.977 1.00 51.94 185 SER A O 1
ATOM 1207 N N . ALA A 1 186 ? 21.204 9.744 -21.191 1.00 56.44 186 ALA A N 1
ATOM 1208 C CA . ALA A 1 186 ? 20.890 9.045 -19.945 1.00 56.44 186 ALA A CA 1
ATOM 1209 C C . ALA A 1 186 ? 19.909 7.886 -20.167 1.00 56.44 186 ALA A C 1
ATOM 1211 O O . ALA A 1 186 ? 18.920 8.009 -20.887 1.00 56.44 186 ALA A O 1
ATOM 1212 N N . ASN A 1 187 ? 20.198 6.767 -19.507 1.00 70.50 187 ASN A N 1
ATOM 1213 C CA . ASN A 1 187 ? 19.407 5.543 -19.524 1.00 70.50 187 ASN A CA 1
ATOM 1214 C C . ASN A 1 187 ? 17.941 5.820 -19.136 1.00 70.50 187 ASN A C 1
ATOM 1216 O O . ASN A 1 187 ? 17.682 6.650 -18.261 1.00 70.50 187 ASN A O 1
ATOM 1220 N N . THR A 1 188 ? 16.984 5.094 -19.721 1.00 81.94 188 THR A N 1
ATOM 1221 C CA . THR A 1 188 ? 15.612 5.060 -19.182 1.00 81.94 188 THR A CA 1
ATOM 1222 C C . THR A 1 188 ? 15.620 4.366 -17.821 1.00 81.94 188 THR A C 1
ATOM 1224 O O . THR A 1 188 ? 16.347 3.388 -17.603 1.00 81.94 188 THR A O 1
ATOM 1227 N N . GLY A 1 189 ? 14.843 4.894 -16.875 1.00 85.75 189 GLY A N 1
ATOM 1228 C CA . GLY A 1 189 ? 14.773 4.325 -15.536 1.00 85.75 189 GLY A CA 1
ATOM 1229 C C . GLY A 1 189 ? 13.839 3.124 -15.450 1.00 85.75 189 GLY A C 1
ATOM 1230 O O . GLY A 1 189 ? 12.800 3.068 -16.111 1.00 85.75 189 GLY A O 1
ATOM 1231 N N . GLY A 1 190 ? 14.186 2.174 -14.588 1.00 89.44 190 GLY A N 1
ATOM 1232 C CA . GLY A 1 190 ? 13.283 1.106 -14.181 1.00 89.44 190 GLY A CA 1
ATOM 1233 C C . GLY A 1 190 ? 12.178 1.627 -13.263 1.00 89.44 190 GLY A C 1
ATOM 1234 O O . GLY A 1 190 ? 12.358 2.613 -12.543 1.00 89.44 190 GLY A O 1
ATOM 1235 N N . GLY A 1 191 ? 11.031 0.954 -13.272 1.00 92.44 191 GLY A N 1
ATOM 1236 C CA . GLY A 1 191 ? 9.931 1.234 -12.355 1.00 92.44 191 GLY A CA 1
ATOM 1237 C C . GLY A 1 191 ? 10.296 0.875 -10.916 1.00 92.44 191 GLY A C 1
ATOM 1238 O O . GLY A 1 191 ? 10.984 -0.117 -10.668 1.00 92.44 191 GLY A O 1
ATOM 1239 N N . GLY A 1 192 ? 9.831 1.675 -9.961 1.00 92.44 192 GLY A N 1
ATOM 1240 C CA . GLY A 1 192 ? 9.995 1.404 -8.539 1.00 92.44 192 GLY A CA 1
ATOM 1241 C C . GLY A 1 192 ? 9.108 0.255 -8.076 1.00 92.44 192 GLY A C 1
ATOM 1242 O O . GLY A 1 192 ? 8.013 0.039 -8.606 1.00 92.44 192 GLY A O 1
ATOM 1243 N N . ALA A 1 193 ? 9.585 -0.503 -7.096 1.00 94.44 193 ALA A N 1
ATOM 1244 C CA . ALA A 1 193 ? 8.842 -1.636 -6.568 1.00 94.44 193 ALA A CA 1
ATOM 1245 C C . ALA A 1 193 ? 7.685 -1.196 -5.663 1.00 94.44 193 ALA A C 1
ATOM 1247 O O . ALA A 1 193 ? 7.675 -0.082 -5.146 1.00 94.44 193 ALA A O 1
ATOM 1248 N N . GLY A 1 194 ? 6.710 -2.074 -5.459 1.00 95.56 194 GLY A N 1
ATOM 1249 C CA . GLY A 1 194 ? 5.563 -1.838 -4.593 1.00 95.56 194 GLY A CA 1
ATOM 1250 C C . GLY A 1 194 ? 5.911 -1.803 -3.105 1.00 95.56 194 GLY A C 1
ATOM 1251 O O . GLY A 1 194 ? 6.892 -2.391 -2.663 1.00 95.56 194 GLY A O 1
ATOM 1252 N N . GLY A 1 195 ? 5.099 -1.116 -2.314 1.00 95.44 195 GLY A N 1
ATOM 1253 C CA . GLY A 1 195 ? 5.304 -0.921 -0.884 1.00 95.44 195 GLY A CA 1
ATOM 1254 C C . GLY A 1 195 ? 4.787 -2.055 -0.001 1.00 95.44 195 GLY A C 1
ATOM 1255 O O . GLY A 1 195 ? 4.657 -3.206 -0.422 1.00 95.44 195 GLY A O 1
ATOM 1256 N N . ILE A 1 196 ? 4.496 -1.726 1.258 1.00 95.94 196 ILE A N 1
ATOM 1257 C CA . ILE A 1 196 ? 4.003 -2.687 2.252 1.00 95.94 196 ILE A CA 1
ATOM 1258 C C . ILE A 1 196 ? 2.817 -2.092 2.995 1.00 95.94 196 ILE A C 1
ATOM 1260 O O . ILE A 1 196 ? 2.926 -1.034 3.612 1.00 95.94 196 ILE A O 1
ATOM 1264 N N . ILE A 1 197 ? 1.694 -2.798 2.983 1.00 98.06 197 ILE A N 1
ATOM 1265 C CA . ILE A 1 197 ? 0.517 -2.430 3.765 1.00 98.06 197 ILE A CA 1
ATOM 1266 C C . ILE A 1 197 ? 0.233 -3.557 4.746 1.00 98.06 197 ILE A C 1
ATOM 1268 O O . ILE A 1 197 ? -0.001 -4.699 4.351 1.00 98.06 197 ILE A O 1
ATOM 1272 N N . VAL A 1 198 ? 0.231 -3.221 6.031 1.00 97.38 198 VAL A N 1
ATOM 1273 C CA . VAL A 1 198 ? -0.150 -4.139 7.102 1.00 97.38 198 VAL A CA 1
ATOM 1274 C C . VAL A 1 198 ? -1.417 -3.611 7.758 1.00 97.38 198 VAL A C 1
ATOM 1276 O O . VAL A 1 198 ? -1.468 -2.457 8.179 1.00 97.38 198 VAL A O 1
ATOM 1279 N N . VAL A 1 199 ? -2.444 -4.447 7.850 1.00 97.62 199 VAL A N 1
ATOM 1280 C CA . VAL A 1 199 ? -3.721 -4.123 8.485 1.00 97.62 199 VAL A CA 1
ATOM 1281 C C . VAL A 1 199 ? -4.038 -5.191 9.514 1.00 97.62 199 VAL A C 1
ATOM 1283 O O . VAL A 1 199 ? -4.150 -6.374 9.196 1.00 97.62 199 VAL A O 1
ATOM 1286 N N . ILE A 1 200 ? -4.204 -4.763 10.757 1.00 96.31 200 ILE A N 1
ATOM 1287 C CA . ILE A 1 200 ? -4.506 -5.642 11.876 1.00 96.31 200 ILE A CA 1
ATOM 1288 C C . ILE A 1 200 ? -5.742 -5.121 12.588 1.00 96.31 200 ILE A C 1
ATOM 1290 O O . ILE A 1 200 ? -5.821 -3.940 12.924 1.00 96.31 200 ILE A O 1
ATOM 1294 N N . SER A 1 201 ? -6.689 -6.017 12.844 1.00 96.62 201 SER A N 1
ATOM 1295 C CA . SER A 1 201 ? -7.877 -5.729 13.639 1.00 96.62 201 SER A CA 1
ATOM 1296 C C . SER A 1 201 ? -8.058 -6.782 14.714 1.00 96.62 201 SER A C 1
ATOM 1298 O O . SER A 1 201 ? -8.003 -7.968 14.413 1.00 96.62 201 SER A O 1
ATOM 1300 N N . ASN A 1 202 ? -8.373 -6.371 15.939 1.00 95.25 202 ASN A N 1
ATOM 1301 C CA . ASN A 1 202 ? -8.739 -7.308 16.999 1.00 95.25 202 ASN A CA 1
ATOM 1302 C C . ASN A 1 202 ? -10.140 -7.925 16.825 1.00 95.25 202 ASN A C 1
ATOM 1304 O O . ASN A 1 202 ? -10.537 -8.765 17.625 1.00 95.25 202 ASN A O 1
ATOM 1308 N N . THR A 1 203 ? -10.917 -7.499 15.822 1.00 96.62 203 THR A N 1
ATOM 1309 C CA . THR A 1 203 ? -12.280 -8.003 15.603 1.00 96.62 203 THR A CA 1
ATOM 1310 C C . THR A 1 203 ? -12.497 -8.476 14.172 1.00 96.62 203 THR A C 1
ATOM 1312 O O . THR A 1 203 ? -12.772 -9.652 13.950 1.00 96.62 203 THR A O 1
ATOM 1315 N N . SER A 1 204 ? -12.371 -7.592 13.182 1.00 98.00 204 SER A N 1
ATOM 1316 C CA . SER A 1 204 ? -12.640 -7.927 11.786 1.00 98.00 204 SER A CA 1
ATOM 1317 C C . SER A 1 204 ? -12.039 -6.931 10.798 1.00 98.00 204 SER A C 1
ATOM 1319 O O . SER A 1 204 ? -11.909 -5.741 11.082 1.00 98.00 204 SER A O 1
ATOM 1321 N N . ILE A 1 205 ? -11.727 -7.421 9.600 1.00 98.62 205 ILE A N 1
ATOM 1322 C CA . ILE A 1 205 ? -11.360 -6.611 8.439 1.00 98.62 205 ILE A CA 1
ATOM 1323 C C . ILE A 1 205 ? -12.406 -6.851 7.351 1.00 98.62 205 ILE A C 1
ATOM 1325 O O . ILE A 1 205 ? -12.624 -7.989 6.940 1.00 98.62 205 ILE A O 1
ATOM 1329 N N . THR A 1 206 ? -13.036 -5.783 6.869 1.00 98.44 206 THR A N 1
ATOM 1330 C CA . THR A 1 206 ? -13.913 -5.814 5.691 1.00 98.44 206 THR A CA 1
ATOM 1331 C C . THR A 1 206 ? -13.361 -4.869 4.634 1.00 98.44 206 THR A C 1
ATOM 1333 O O . THR A 1 206 ? -13.439 -3.652 4.786 1.00 98.44 206 THR A O 1
ATOM 1336 N N . ASN A 1 207 ? -12.802 -5.417 3.560 1.00 97.69 207 ASN A N 1
ATOM 1337 C CA . ASN A 1 207 ? -12.344 -4.650 2.412 1.00 97.69 207 ASN A CA 1
ATOM 1338 C C . ASN A 1 207 ? -13.313 -4.796 1.235 1.00 97.69 207 ASN A C 1
ATOM 1340 O O . ASN A 1 207 ? -13.275 -5.817 0.558 1.00 97.69 207 ASN A O 1
ATOM 1344 N N . ALA A 1 208 ? -14.128 -3.773 0.972 1.00 97.56 208 ALA A N 1
ATOM 1345 C CA . ALA A 1 208 ? -14.909 -3.651 -0.263 1.00 97.56 208 ALA A CA 1
ATOM 1346 C C . ALA A 1 208 ? -14.270 -2.680 -1.280 1.00 97.56 208 ALA A C 1
ATOM 1348 O O . ALA A 1 208 ? -14.853 -2.410 -2.326 1.00 97.56 208 ALA A O 1
ATOM 1349 N N . GLY A 1 209 ? -13.104 -2.113 -0.957 1.00 97.38 209 GLY A N 1
ATOM 1350 C CA . GLY A 1 209 ? -12.326 -1.233 -1.825 1.00 97.38 209 GLY A CA 1
ATOM 1351 C C . GLY A 1 209 ? -11.097 -1.933 -2.413 1.00 97.38 209 GLY A C 1
ATOM 1352 O O . GLY A 1 209 ? -11.062 -3.150 -2.604 1.00 97.38 209 GLY A O 1
ATOM 1353 N N . THR A 1 210 ? -10.056 -1.149 -2.698 1.00 98.00 210 THR A N 1
ATOM 1354 C CA . THR A 1 210 ? -8.769 -1.648 -3.209 1.00 98.00 210 THR A CA 1
ATOM 1355 C C . THR A 1 210 ? -7.628 -1.363 -2.236 1.00 98.00 210 THR A C 1
ATOM 1357 O O . THR A 1 210 ? -7.354 -0.214 -1.897 1.00 98.00 210 THR A O 1
ATOM 1360 N N . ILE A 1 211 ? -6.888 -2.399 -1.844 1.00 98.56 211 ILE A N 1
ATOM 1361 C CA . ILE A 1 211 ? -5.593 -2.245 -1.167 1.00 98.56 211 ILE A CA 1
ATOM 1362 C C . ILE A 1 211 ? -4.508 -2.546 -2.196 1.00 98.56 211 ILE A C 1
ATOM 1364 O O . ILE A 1 211 ? -4.483 -3.643 -2.750 1.00 98.56 211 ILE A O 1
ATOM 1368 N N . SER A 1 212 ? -3.637 -1.578 -2.483 1.00 98.19 212 SER A N 1
ATOM 1369 C CA . SER A 1 212 ? -2.663 -1.671 -3.570 1.00 98.19 212 SER A CA 1
ATOM 1370 C C . SER A 1 212 ? -1.237 -1.406 -3.112 1.00 98.19 212 SER A C 1
ATOM 1372 O O . SER A 1 212 ? -0.906 -0.349 -2.571 1.00 98.19 212 SER A O 1
ATOM 1374 N N . VAL A 1 213 ? -0.375 -2.364 -3.428 1.00 97.69 213 VAL A N 1
ATOM 1375 C CA . VAL A 1 213 ? 1.084 -2.294 -3.304 1.00 97.69 213 VAL A CA 1
ATOM 1376 C C . VAL A 1 213 ? 1.726 -2.682 -4.632 1.00 97.69 213 VAL A C 1
ATOM 1378 O O . VAL A 1 213 ? 2.727 -3.388 -4.677 1.00 97.69 213 VAL A O 1
ATOM 1381 N N . ALA A 1 214 ? 1.113 -2.286 -5.745 1.00 98.06 214 ALA A N 1
ATOM 1382 C CA . ALA A 1 214 ? 1.627 -2.612 -7.065 1.00 98.06 214 ALA A CA 1
ATOM 1383 C C . ALA A 1 214 ? 2.999 -1.968 -7.332 1.00 98.06 214 ALA A C 1
ATOM 1385 O O . ALA A 1 214 ? 3.290 -0.853 -6.881 1.00 98.06 214 ALA A O 1
ATOM 1386 N N . GLY A 1 215 ? 3.825 -2.678 -8.099 1.00 96.62 215 GLY A N 1
ATOM 1387 C CA . GLY A 1 215 ? 5.020 -2.104 -8.703 1.00 96.62 215 GLY A CA 1
ATOM 1388 C C . GLY A 1 215 ? 4.661 -1.125 -9.822 1.00 96.62 215 GLY A C 1
ATOM 1389 O O . GLY A 1 215 ? 3.557 -1.146 -10.369 1.00 96.62 215 GLY A O 1
ATOM 1390 N N . ALA A 1 216 ? 5.598 -0.252 -10.172 1.00 95.25 216 ALA A N 1
ATOM 1391 C CA . ALA A 1 216 ? 5.362 0.807 -11.142 1.00 95.25 216 ALA A CA 1
ATOM 1392 C C . ALA A 1 216 ? 5.863 0.475 -12.545 1.00 95.25 216 ALA A C 1
ATOM 1394 O O . ALA A 1 216 ? 6.728 -0.379 -12.742 1.00 95.25 216 ALA A O 1
ATOM 1395 N N . LYS A 1 217 ? 5.354 1.216 -13.528 1.00 95.06 217 LYS A N 1
ATOM 1396 C CA . LYS A 1 217 ? 5.791 1.117 -14.918 1.00 95.06 217 LYS A CA 1
ATOM 1397 C C . LYS A 1 217 ? 7.258 1.556 -15.086 1.00 95.06 217 LYS A C 1
ATOM 1399 O O . LYS A 1 217 ? 7.675 2.539 -14.473 1.00 95.06 217 LYS A O 1
ATOM 1404 N N . GLY A 1 218 ? 8.019 0.848 -15.922 1.00 92.25 218 GLY A N 1
ATOM 1405 C CA . GLY A 1 218 ? 9.351 1.277 -16.375 1.00 92.25 218 GLY A CA 1
ATOM 1406 C C . GLY A 1 218 ? 9.307 2.365 -17.457 1.00 92.25 218 GLY A C 1
ATOM 1407 O O . GLY A 1 218 ? 8.303 2.527 -18.146 1.00 92.25 218 GLY A O 1
ATOM 1408 N N . GLY A 1 219 ? 10.389 3.127 -17.615 1.00 89.88 219 GLY A N 1
ATOM 1409 C CA . GLY A 1 219 ? 10.456 4.226 -18.582 1.00 89.88 219 GLY A CA 1
ATOM 1410 C C . GLY A 1 219 ? 10.341 3.753 -20.037 1.00 89.88 219 GLY A C 1
ATOM 1411 O O . GLY A 1 219 ? 10.944 2.751 -20.422 1.00 89.88 219 GLY A O 1
ATOM 1412 N N . ASP A 1 220 ? 9.582 4.488 -20.849 1.00 88.88 220 ASP A N 1
ATOM 1413 C CA . ASP A 1 220 ? 9.434 4.219 -22.284 1.00 88.88 220 ASP A CA 1
ATOM 1414 C C . ASP A 1 220 ? 10.704 4.601 -23.068 1.00 88.88 220 ASP A C 1
ATOM 1416 O O . ASP A 1 220 ? 11.467 5.476 -22.651 1.00 88.88 220 ASP A O 1
ATOM 1420 N N . VAL A 1 221 ? 10.917 3.956 -24.219 1.00 82.38 221 VAL A N 1
ATOM 1421 C CA . VAL A 1 221 ? 12.017 4.261 -25.152 1.00 82.38 221 VAL A CA 1
ATOM 1422 C C . VAL A 1 221 ? 11.951 5.711 -25.645 1.00 82.38 221 VAL A C 1
ATOM 1424 O O . VAL A 1 221 ? 10.887 6.202 -26.022 1.00 82.38 221 VAL A O 1
ATOM 1427 N N . LEU A 1 222 ? 13.106 6.380 -25.726 1.00 78.81 222 LEU A N 1
ATOM 1428 C CA . LEU A 1 222 ? 13.252 7.654 -26.437 1.00 78.81 222 LEU A CA 1
ATOM 1429 C C . LEU A 1 222 ? 13.415 7.459 -27.943 1.00 78.81 222 LEU A C 1
ATOM 1431 O O . LEU A 1 222 ? 14.028 6.497 -28.394 1.00 78.81 222 LEU A O 1
ATOM 1435 N N . ALA A 1 223 ? 13.001 8.461 -28.723 1.00 71.56 223 ALA A N 1
ATOM 1436 C CA . ALA A 1 223 ? 13.327 8.579 -30.146 1.00 71.56 223 ALA A CA 1
ATOM 1437 C C . ALA A 1 223 ? 14.813 8.951 -30.369 1.00 71.56 223 ALA A C 1
ATOM 1439 O O . ALA A 1 223 ? 15.134 9.965 -30.985 1.00 71.56 223 ALA A O 1
ATOM 1440 N N . ASN A 1 224 ? 15.735 8.161 -29.816 1.00 68.62 224 ASN A N 1
ATOM 1441 C CA . ASN A 1 224 ? 17.171 8.266 -30.041 1.00 68.62 224 ASN A CA 1
ATOM 1442 C C . ASN A 1 224 ? 17.779 6.856 -30.198 1.00 68.62 224 ASN A C 1
ATOM 1444 O O . ASN A 1 224 ? 17.206 5.881 -29.711 1.00 68.62 224 ASN A O 1
ATOM 1448 N N . PRO A 1 225 ? 18.933 6.720 -30.870 1.00 64.31 225 PRO A N 1
ATOM 1449 C CA . PRO A 1 225 ? 19.517 5.409 -31.160 1.00 64.31 225 PRO A CA 1
ATOM 1450 C C . PRO A 1 225 ? 20.113 4.694 -29.931 1.00 64.31 225 PRO A C 1
ATOM 1452 O O . PRO A 1 225 ? 20.527 3.548 -30.053 1.00 64.31 225 PRO A O 1
ATOM 1455 N N . ASN A 1 226 ? 20.150 5.337 -28.757 1.00 72.44 226 ASN A N 1
ATOM 1456 C CA . ASN A 1 226 ? 20.881 4.877 -27.571 1.00 72.44 226 ASN A CA 1
ATOM 1457 C C . ASN A 1 226 ? 19.974 4.666 -26.337 1.00 72.44 226 ASN A C 1
ATOM 1459 O O . ASN A 1 226 ? 20.465 4.656 -25.207 1.00 72.44 226 ASN A O 1
ATOM 1463 N N . SER A 1 227 ? 18.664 4.466 -26.515 1.00 77.50 227 SER A N 1
ATOM 1464 C CA . SER A 1 227 ? 17.693 4.327 -25.416 1.00 77.50 227 SER A CA 1
ATOM 1465 C C . SER A 1 227 ? 16.837 3.078 -25.567 1.00 77.50 227 SER A C 1
ATOM 1467 O O . SER A 1 227 ? 16.147 2.957 -26.569 1.00 77.50 227 SER A O 1
ATOM 1469 N N . SER A 1 228 ? 16.830 2.175 -24.585 1.00 83.12 228 SER A N 1
ATOM 1470 C CA . SER A 1 228 ? 15.931 1.006 -24.543 1.00 83.12 228 SER A CA 1
ATOM 1471 C C . SER A 1 228 ? 14.841 1.174 -23.473 1.00 83.12 228 SER A C 1
ATOM 1473 O O . SER A 1 228 ? 14.853 2.154 -22.734 1.00 83.12 228 SER A O 1
ATOM 1475 N N . ALA A 1 229 ? 13.844 0.286 -23.419 1.00 87.31 229 ALA A N 1
ATOM 1476 C CA . ALA A 1 229 ? 12.760 0.371 -22.435 1.00 87.31 229 ALA A CA 1
ATOM 1477 C C . ALA A 1 229 ? 13.228 -0.078 -21.039 1.00 87.31 229 ALA A C 1
ATOM 1479 O O . ALA A 1 229 ? 13.956 -1.067 -20.913 1.00 87.31 229 ALA A O 1
ATOM 1480 N N . GLY A 1 230 ? 12.773 0.609 -19.989 1.00 88.88 230 GLY A N 1
ATOM 1481 C CA . GLY A 1 230 ? 13.042 0.257 -18.594 1.00 88.88 230 GLY A CA 1
ATOM 1482 C C . GLY A 1 230 ? 12.165 -0.894 -18.095 1.00 88.88 230 GLY A C 1
ATOM 1483 O O . GLY A 1 230 ? 11.002 -1.014 -18.481 1.00 88.88 230 GLY A O 1
ATOM 1484 N N . GLY A 1 231 ? 12.702 -1.737 -17.214 1.00 91.62 231 GLY A N 1
ATOM 1485 C CA . GLY A 1 231 ? 11.951 -2.840 -16.603 1.00 91.62 231 GLY A CA 1
ATOM 1486 C C . GLY A 1 231 ? 10.880 -2.354 -15.621 1.00 91.62 231 GLY A C 1
ATOM 1487 O O . GLY A 1 231 ? 11.059 -1.334 -14.955 1.00 91.62 231 GLY A O 1
ATOM 1488 N N . GLY A 1 232 ? 9.763 -3.077 -15.511 1.00 94.38 232 GLY A N 1
ATOM 1489 C CA . GLY A 1 232 ? 8.705 -2.762 -14.542 1.00 94.38 232 GLY A CA 1
ATOM 1490 C C . GLY A 1 232 ? 9.083 -3.131 -13.102 1.00 94.38 232 GLY A C 1
ATOM 1491 O O . GLY A 1 232 ? 9.824 -4.083 -12.881 1.00 94.38 232 GLY A O 1
ATOM 1492 N N . GLY A 1 233 ? 8.594 -2.400 -12.102 1.00 94.50 233 GLY A N 1
ATOM 1493 C CA . GLY A 1 233 ? 8.872 -2.692 -10.690 1.00 94.50 233 GLY A CA 1
ATOM 1494 C C . GLY A 1 233 ? 8.130 -3.931 -10.178 1.00 94.50 233 GLY A C 1
ATOM 1495 O O . GLY A 1 233 ? 7.017 -4.214 -10.609 1.00 94.50 233 GLY A O 1
ATOM 1496 N N . GLY A 1 234 ? 8.714 -4.674 -9.243 1.00 95.88 234 GLY A N 1
ATOM 1497 C CA . GLY A 1 234 ? 8.068 -5.823 -8.603 1.00 95.88 234 GLY A CA 1
ATOM 1498 C C . GLY A 1 234 ? 6.936 -5.422 -7.653 1.00 95.88 234 GLY A C 1
ATOM 1499 O O . GLY A 1 234 ? 6.955 -4.336 -7.077 1.00 95.88 234 GLY A O 1
ATOM 1500 N N . GLY A 1 235 ? 5.941 -6.292 -7.477 1.00 96.88 235 GLY A N 1
ATOM 1501 C CA . GLY A 1 235 ? 4.835 -6.077 -6.541 1.00 96.88 235 GLY A CA 1
ATOM 1502 C C . GLY A 1 235 ? 5.246 -6.193 -5.066 1.00 96.88 235 GLY A C 1
ATOM 1503 O O . GLY A 1 235 ? 6.180 -6.916 -4.708 1.00 96.88 235 GLY A O 1
ATOM 1504 N N . GLY A 1 236 ? 4.534 -5.474 -4.201 1.00 96.25 236 GLY A N 1
ATOM 1505 C CA . GLY A 1 236 ? 4.793 -5.361 -2.766 1.00 96.25 236 GLY A CA 1
ATOM 1506 C C . GLY A 1 236 ? 4.120 -6.422 -1.888 1.00 96.25 236 GLY A C 1
ATOM 1507 O O . GLY A 1 236 ? 3.799 -7.523 -2.337 1.00 96.25 236 GLY A O 1
ATOM 1508 N N . LEU A 1 237 ? 3.914 -6.087 -0.613 1.00 97.19 237 LEU A N 1
ATOM 1509 C CA . LEU A 1 237 ? 3.328 -6.980 0.392 1.00 97.19 237 LEU A CA 1
ATOM 1510 C C . LEU A 1 237 ? 2.038 -6.411 0.995 1.00 97.19 237 LEU A C 1
ATOM 1512 O O . LEU A 1 237 ? 2.018 -5.272 1.458 1.00 97.19 237 LEU A O 1
ATOM 1516 N N . ILE A 1 238 ? 0.995 -7.238 1.071 1.00 98.19 238 ILE A N 1
ATOM 1517 C CA . ILE A 1 238 ? -0.202 -6.972 1.880 1.00 98.19 238 ILE A CA 1
ATOM 1518 C C . ILE A 1 238 ? -0.304 -8.026 2.984 1.00 98.19 238 ILE A C 1
ATOM 1520 O O . ILE A 1 238 ? -0.307 -9.224 2.706 1.00 98.19 238 ILE A O 1
ATOM 1524 N N . GLN A 1 239 ? -0.417 -7.581 4.232 1.00 96.44 239 GLN A N 1
ATOM 1525 C CA . GLN A 1 239 ? -0.646 -8.434 5.398 1.00 96.44 239 GLN A CA 1
ATOM 1526 C C . GLN A 1 239 ? -1.941 -8.026 6.084 1.00 96.44 239 GLN A C 1
ATOM 1528 O O . GLN A 1 239 ? -2.054 -6.901 6.565 1.00 96.44 239 GLN A O 1
ATOM 1533 N N . LEU A 1 240 ? -2.902 -8.940 6.149 1.00 97.50 240 LEU A N 1
ATOM 1534 C CA . LEU A 1 240 ? -4.145 -8.775 6.892 1.00 97.50 240 LEU A CA 1
ATOM 1535 C C . LEU A 1 240 ? -4.174 -9.793 8.033 1.00 97.50 240 LEU A C 1
ATOM 1537 O O . LEU A 1 240 ? -3.920 -10.976 7.803 1.00 97.50 240 LEU A O 1
ATOM 1541 N N . ALA A 1 241 ? -4.512 -9.361 9.246 1.00 96.12 241 ALA A N 1
ATOM 1542 C CA . ALA A 1 241 ? -4.711 -10.267 10.376 1.00 96.12 241 ALA A CA 1
ATOM 1543 C C . ALA A 1 241 ? -5.896 -9.838 11.246 1.00 96.12 241 ALA A C 1
ATOM 1545 O O . ALA A 1 241 ? -5.927 -8.711 11.744 1.00 96.12 241 ALA A O 1
ATOM 1546 N N . ALA A 1 242 ? -6.869 -10.735 11.419 1.00 97.06 242 ALA A N 1
ATOM 1547 C CA . ALA A 1 242 ? -8.043 -10.518 12.265 1.00 97.06 242 ALA A CA 1
ATOM 1548 C C . ALA A 1 242 ? -8.796 -11.831 12.549 1.00 97.06 242 ALA A C 1
ATOM 1550 O O . ALA A 1 242 ? -8.632 -12.794 11.797 1.00 97.06 242 ALA A O 1
ATOM 1551 N N . PRO A 1 243 ? -9.689 -11.865 13.553 1.00 97.62 243 PRO A N 1
ATOM 1552 C CA . PRO A 1 243 ? -10.604 -12.992 13.764 1.00 97.62 243 PRO A CA 1
ATOM 1553 C C . PRO A 1 243 ? -11.570 -13.259 12.602 1.00 97.62 243 PRO A C 1
ATOM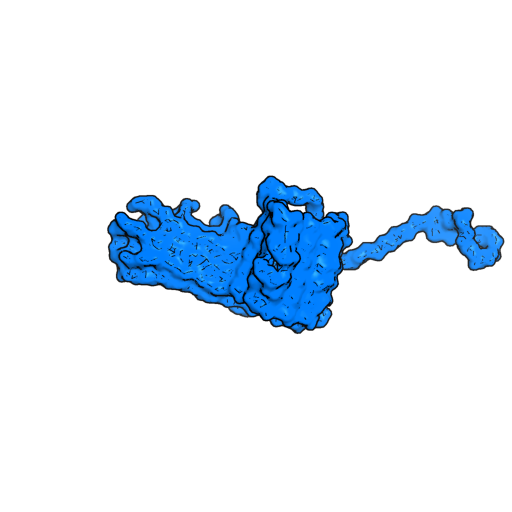 1555 O O . PRO A 1 243 ? -11.999 -14.393 12.411 1.00 97.62 243 PRO A O 1
ATOM 1558 N N . ALA A 1 244 ? -11.900 -12.240 11.806 1.00 97.81 244 ALA A N 1
ATOM 1559 C CA . ALA A 1 244 ? -12.702 -12.380 10.594 1.00 97.81 244 ALA A CA 1
ATOM 1560 C C . ALA A 1 244 ? -12.189 -11.446 9.491 1.00 97.81 244 ALA A C 1
ATOM 1562 O O . ALA A 1 244 ? -11.962 -10.262 9.734 1.00 97.81 244 ALA A O 1
ATOM 1563 N N . ILE A 1 245 ? -12.019 -11.963 8.271 1.00 98.19 245 ILE A N 1
ATOM 1564 C CA . ILE A 1 245 ? -11.551 -11.181 7.119 1.00 98.19 245 ILE A CA 1
ATOM 1565 C C . ILE A 1 245 ? -12.485 -11.431 5.936 1.00 98.19 245 ILE A C 1
ATOM 1567 O O . ILE A 1 245 ? -12.650 -12.565 5.498 1.00 98.19 245 ILE A O 1
ATOM 1571 N N . THR A 1 246 ? -13.072 -10.360 5.409 1.00 97.69 246 THR A N 1
ATOM 1572 C CA . THR A 1 246 ? -13.747 -10.331 4.106 1.00 97.69 246 THR A CA 1
ATOM 1573 C C . THR A 1 246 ? -13.000 -9.345 3.225 1.00 97.69 246 THR A C 1
ATOM 1575 O O . THR A 1 246 ? -12.757 -8.215 3.643 1.00 97.69 246 THR A O 1
ATOM 1578 N N . GLN A 1 247 ? -12.607 -9.754 2.023 1.00 91.69 247 GLN A N 1
ATOM 1579 C CA . GLN A 1 247 ? -11.781 -8.928 1.147 1.00 91.69 247 GLN A CA 1
ATOM 1580 C C . GLN A 1 247 ? -12.219 -9.040 -0.310 1.00 91.69 247 GLN A C 1
ATOM 1582 O O . GLN A 1 247 ? -12.521 -10.133 -0.781 1.00 91.69 247 GLN A O 1
ATOM 1587 N N . ASP A 1 248 ? -12.209 -7.902 -0.995 1.00 91.69 248 ASP A N 1
ATOM 1588 C CA . ASP A 1 248 ? -12.350 -7.786 -2.440 1.00 91.69 248 ASP A CA 1
ATOM 1589 C C . ASP A 1 248 ? -10.954 -7.674 -3.088 1.00 91.69 248 ASP A C 1
ATOM 1591 O O . ASP A 1 248 ? -10.176 -8.632 -3.061 1.00 91.69 248 ASP A O 1
ATOM 1595 N N . THR A 1 249 ? -10.565 -6.501 -3.601 1.00 95.56 249 THR A N 1
ATOM 1596 C CA . THR A 1 249 ? -9.324 -6.367 -4.377 1.00 95.56 249 THR A CA 1
ATOM 1597 C C . THR A 1 249 ? -8.090 -6.127 -3.498 1.00 95.56 249 THR A C 1
ATOM 1599 O O . THR A 1 249 ? -7.946 -5.077 -2.863 1.00 95.56 249 THR A O 1
ATOM 1602 N N . LEU A 1 250 ? -7.148 -7.078 -3.538 1.00 98.00 250 LEU A N 1
ATOM 1603 C CA . LEU A 1 250 ? -5.771 -6.935 -3.048 1.00 98.00 250 LEU A CA 1
ATOM 1604 C C . LEU A 1 250 ? -4.804 -6.907 -4.240 1.00 98.00 250 LEU A C 1
ATOM 1606 O O . LEU A 1 250 ? -4.464 -7.946 -4.807 1.00 98.00 250 LEU A O 1
ATOM 1610 N N . ASN A 1 251 ? -4.367 -5.716 -4.644 1.00 98.06 251 ASN A N 1
ATOM 1611 C CA . ASN A 1 251 ? -3.498 -5.543 -5.800 1.00 98.06 251 ASN A CA 1
ATOM 1612 C C . ASN A 1 251 ? -2.016 -5.624 -5.405 1.00 98.06 251 ASN A C 1
ATOM 1614 O O . ASN A 1 251 ? -1.442 -4.684 -4.852 1.00 98.06 251 ASN A O 1
ATOM 1618 N N . VAL A 1 252 ? -1.395 -6.749 -5.755 1.00 97.75 252 VAL A N 1
ATOM 1619 C CA . VAL A 1 252 ? 0.042 -7.016 -5.586 1.00 97.75 252 VAL A CA 1
ATOM 1620 C C . VAL A 1 252 ? 0.753 -7.184 -6.931 1.00 97.75 252 VAL A C 1
ATOM 1622 O O . VAL A 1 252 ? 1.795 -7.829 -7.003 1.00 97.75 252 VAL A O 1
ATOM 1625 N N . ALA A 1 253 ? 0.190 -6.664 -8.023 1.00 98.19 253 ALA A N 1
ATOM 1626 C CA . ALA A 1 253 ? 0.766 -6.835 -9.351 1.00 98.19 253 ALA A CA 1
ATOM 1627 C C . ALA A 1 253 ? 2.162 -6.199 -9.464 1.00 98.19 253 ALA A C 1
ATOM 1629 O O . ALA A 1 253 ? 2.454 -5.166 -8.856 1.00 98.19 253 ALA A O 1
ATOM 1630 N N . GLY A 1 254 ? 3.022 -6.804 -10.282 1.00 97.38 254 GLY A N 1
ATOM 1631 C CA . GLY A 1 254 ? 4.198 -6.106 -10.787 1.00 97.38 254 GLY A CA 1
ATOM 1632 C C . GLY A 1 254 ? 3.787 -5.023 -11.784 1.00 97.38 254 GLY A C 1
ATOM 1633 O O . GLY A 1 254 ? 2.749 -5.116 -12.442 1.00 97.38 254 GLY A O 1
ATOM 1634 N N . GLY A 1 255 ? 4.602 -3.984 -11.889 1.00 97.12 255 GLY A N 1
ATOM 1635 C CA . GLY A 1 255 ? 4.422 -2.927 -12.865 1.00 97.12 255 GLY A CA 1
ATOM 1636 C C . GLY A 1 255 ? 4.790 -3.394 -14.275 1.00 97.12 255 GLY A C 1
ATOM 1637 O O . GLY A 1 255 ? 5.643 -4.273 -14.435 1.00 97.12 255 GLY A O 1
ATOM 1638 N N . PRO A 1 256 ? 4.174 -2.819 -15.319 1.00 96.06 256 PRO A N 1
ATOM 1639 C CA . PRO A 1 256 ? 4.505 -3.155 -16.697 1.00 96.06 256 PRO A CA 1
ATOM 1640 C C . PRO A 1 256 ? 5.914 -2.672 -17.073 1.00 96.06 256 PRO A C 1
ATOM 1642 O O . PRO A 1 256 ? 6.423 -1.691 -16.525 1.00 96.06 256 PRO A O 1
ATOM 1645 N N . GLY A 1 257 ? 6.536 -3.346 -18.040 1.00 92.50 257 GLY A N 1
ATOM 1646 C CA . GLY A 1 257 ? 7.735 -2.824 -18.694 1.00 92.50 257 GLY A CA 1
ATOM 1647 C C . GLY A 1 257 ? 7.436 -1.523 -19.445 1.00 92.50 257 GLY A C 1
ATOM 1648 O O . GLY A 1 257 ? 6.286 -1.230 -19.783 1.00 92.50 257 GLY A O 1
ATOM 1649 N N . GLY A 1 258 ? 8.477 -0.736 -19.697 1.00 90.94 258 GLY A N 1
ATOM 1650 C CA . GLY A 1 258 ? 8.404 0.387 -20.620 1.00 90.94 258 GLY A CA 1
ATOM 1651 C C . GLY A 1 258 ? 8.081 -0.073 -22.042 1.00 90.94 258 GLY A C 1
ATOM 1652 O O . GLY A 1 258 ? 8.388 -1.194 -22.452 1.00 90.94 258 GLY A O 1
ATOM 1653 N N . ASN A 1 259 ? 7.461 0.812 -22.805 1.00 89.25 259 ASN A N 1
ATOM 1654 C CA . ASN A 1 259 ? 7.096 0.590 -24.193 1.00 89.25 259 ASN A CA 1
ATOM 1655 C C . ASN A 1 259 ? 8.274 0.880 -25.132 1.00 89.25 259 ASN A C 1
ATOM 1657 O O . ASN A 1 259 ? 9.092 1.766 -24.877 1.00 89.25 259 ASN A O 1
ATOM 1661 N N . GLY A 1 260 ? 8.283 0.194 -26.276 1.00 80.81 260 GLY A N 1
ATOM 1662 C CA . GLY A 1 260 ? 9.255 0.389 -27.352 1.00 80.81 260 GLY A CA 1
ATOM 1663 C C . GLY A 1 260 ? 10.432 -0.587 -27.310 1.00 80.81 260 GLY A C 1
ATOM 1664 O O . GLY A 1 260 ? 10.676 -1.268 -26.317 1.00 80.81 260 GLY A O 1
ATOM 1665 N N . SER A 1 261 ? 11.157 -0.656 -28.426 1.00 70.19 261 SER A N 1
ATOM 1666 C CA . SER A 1 261 ? 12.360 -1.473 -28.597 1.00 70.19 261 SER A CA 1
ATOM 1667 C C . SER A 1 261 ? 13.400 -0.686 -29.399 1.00 70.19 261 SER A C 1
ATOM 1669 O O . SER A 1 261 ? 13.052 -0.019 -30.375 1.00 70.19 261 SER A O 1
ATOM 1671 N N . SER A 1 262 ? 14.666 -0.748 -28.983 1.00 65.38 262 SER A N 1
ATOM 1672 C CA . SER A 1 262 ? 15.797 -0.222 -29.750 1.00 65.38 262 SER A CA 1
ATOM 1673 C C . SER A 1 262 ? 17.023 -1.130 -29.612 1.00 65.38 262 SER A C 1
ATOM 1675 O O . SER A 1 262 ? 17.266 -1.750 -28.574 1.00 65.38 262 SER A O 1
ATOM 1677 N N . THR A 1 263 ? 17.809 -1.216 -30.680 1.00 60.41 263 THR A N 1
ATOM 1678 C CA . THR A 1 263 ? 19.118 -1.876 -30.682 1.00 60.41 263 THR A CA 1
ATOM 1679 C C . THR A 1 263 ? 20.172 -0.913 -30.140 1.00 60.41 263 THR A C 1
ATOM 1681 O O . THR A 1 263 ? 20.333 0.168 -30.697 1.00 60.41 263 THR A O 1
ATOM 1684 N N . GLY A 1 264 ? 20.926 -1.314 -29.112 1.00 59.97 264 GLY A N 1
ATOM 1685 C CA . GLY A 1 264 ? 22.096 -0.562 -28.632 1.00 59.97 264 GLY A CA 1
ATOM 1686 C C . GLY A 1 264 ? 21.857 0.447 -27.503 1.00 59.97 264 GLY A C 1
ATOM 1687 O O . GLY A 1 264 ? 22.787 1.168 -27.148 1.00 59.97 264 GLY A O 1
ATOM 1688 N N . GLY A 1 265 ? 20.656 0.499 -26.918 1.00 66.38 265 GLY A N 1
ATOM 1689 C CA . GLY A 1 265 ? 20.316 1.499 -25.907 1.00 66.38 265 GLY A CA 1
ATOM 1690 C C . GLY A 1 265 ? 20.608 1.128 -24.454 1.00 66.38 265 GLY A C 1
ATOM 1691 O O . GLY A 1 265 ? 20.597 -0.043 -24.070 1.00 66.38 265 GLY A O 1
ATOM 1692 N N . PHE A 1 266 ? 20.827 2.149 -23.623 1.00 76.31 266 PHE A N 1
ATOM 1693 C CA . PHE A 1 266 ? 20.972 1.979 -22.183 1.00 76.31 266 PHE A CA 1
ATOM 1694 C C . PHE A 1 266 ? 19.618 2.107 -21.468 1.00 76.31 266 PHE A C 1
ATOM 1696 O O . PHE A 1 266 ? 18.899 3.095 -21.630 1.00 76.31 266 PHE A O 1
ATOM 1703 N N . ALA A 1 267 ? 19.296 1.124 -20.633 1.00 80.69 267 ALA A N 1
ATOM 1704 C CA . ALA A 1 267 ? 18.121 1.114 -19.768 1.00 80.69 267 ALA A CA 1
ATOM 1705 C C . ALA A 1 267 ? 18.430 0.363 -18.476 1.00 80.69 267 ALA A C 1
ATOM 1707 O O . ALA A 1 267 ? 19.472 -0.293 -18.349 1.00 80.69 267 ALA A O 1
ATOM 1708 N N . ALA A 1 268 ? 17.517 0.472 -17.520 1.00 84.38 268 ALA A N 1
ATOM 1709 C CA . ALA A 1 268 ? 17.659 -0.148 -16.220 1.00 84.38 268 ALA A CA 1
ATOM 1710 C C . ALA A 1 268 ? 16.480 -1.061 -15.863 1.00 84.38 268 ALA A C 1
ATOM 1712 O O . ALA A 1 268 ? 15.329 -0.807 -16.231 1.00 84.38 268 ALA A O 1
ATOM 1713 N N . GLY A 1 269 ? 16.785 -2.146 -15.152 1.00 88.06 269 GLY A N 1
ATOM 1714 C CA . GLY A 1 269 ? 15.788 -3.052 -14.597 1.00 88.06 269 GLY A CA 1
ATOM 1715 C C . GLY A 1 269 ? 14.955 -2.395 -13.494 1.00 88.06 269 GLY A C 1
ATOM 1716 O O . GLY A 1 269 ? 15.373 -1.426 -12.853 1.00 88.06 269 GLY A O 1
ATOM 1717 N N . GLY A 1 270 ? 13.757 -2.929 -13.279 1.00 91.38 270 GLY A N 1
ATOM 1718 C CA . GLY A 1 270 ? 12.852 -2.472 -12.230 1.00 91.38 270 GLY A CA 1
ATOM 1719 C C . GLY A 1 270 ? 13.331 -2.849 -10.829 1.00 91.38 270 GLY A C 1
ATOM 1720 O O . GLY A 1 270 ? 14.138 -3.766 -10.649 1.00 91.38 270 GLY A O 1
ATOM 1721 N N . GLY A 1 271 ? 12.821 -2.139 -9.826 1.00 91.56 271 GLY A N 1
ATOM 1722 C CA . GLY A 1 271 ? 13.059 -2.452 -8.419 1.00 91.56 271 GLY A CA 1
ATOM 1723 C C . GLY A 1 271 ? 12.332 -3.725 -7.992 1.00 91.56 271 GLY A C 1
ATOM 1724 O O . GLY A 1 271 ? 11.406 -4.166 -8.674 1.00 91.56 271 GLY A O 1
ATOM 1725 N N . ALA A 1 272 ? 12.700 -4.286 -6.842 1.00 92.62 272 ALA A N 1
ATOM 1726 C CA . ALA A 1 272 ? 12.013 -5.426 -6.246 1.00 92.62 272 ALA A CA 1
ATOM 1727 C C . ALA A 1 272 ? 11.481 -5.143 -4.837 1.00 92.62 272 ALA A C 1
ATOM 1729 O O . ALA A 1 272 ? 11.945 -4.242 -4.136 1.00 92.62 272 ALA A O 1
ATOM 1730 N N . SER A 1 273 ? 10.497 -5.954 -4.449 1.00 93.19 273 SER A N 1
ATOM 1731 C CA . SER A 1 273 ? 9.946 -6.034 -3.092 1.00 93.19 273 SER A CA 1
ATOM 1732 C C . SER A 1 273 ? 9.763 -7.506 -2.737 1.00 93.19 273 SER A C 1
ATOM 1734 O O . SER A 1 273 ? 10.745 -8.216 -2.560 1.00 93.19 273 SER A O 1
ATOM 1736 N N . VAL A 1 274 ? 8.530 -8.014 -2.695 1.00 95.12 274 VAL A N 1
ATOM 1737 C CA . VAL A 1 274 ? 8.299 -9.466 -2.694 1.00 95.12 274 VAL A CA 1
ATOM 1738 C C . VAL A 1 274 ? 8.377 -9.997 -4.124 1.00 95.12 274 VAL A C 1
ATOM 1740 O O . VAL A 1 274 ? 8.967 -11.043 -4.374 1.00 95.12 274 VAL A O 1
ATOM 1743 N N . GLY A 1 275 ? 7.823 -9.247 -5.077 1.00 95.25 275 GLY A N 1
ATOM 1744 C CA . GLY A 1 275 ? 7.972 -9.522 -6.496 1.00 95.25 275 GLY A CA 1
ATOM 1745 C C . GLY A 1 275 ? 9.341 -9.093 -7.015 1.00 95.25 275 GLY A C 1
ATOM 1746 O O . GLY A 1 275 ? 9.891 -8.074 -6.587 1.00 95.25 275 GLY A O 1
ATOM 1747 N N . ASN A 1 276 ? 9.868 -9.859 -7.971 1.00 94.38 276 ASN A N 1
ATOM 1748 C CA . ASN A 1 276 ? 11.085 -9.506 -8.703 1.00 94.38 276 ASN A CA 1
ATOM 1749 C C . ASN A 1 276 ? 10.854 -8.278 -9.591 1.00 94.38 276 ASN A C 1
ATOM 1751 O O . ASN A 1 276 ? 9.765 -8.092 -10.135 1.00 94.38 276 ASN A O 1
ATOM 1755 N N . GLY A 1 277 ? 11.896 -7.482 -9.798 1.00 93.88 277 GLY A N 1
ATOM 1756 C CA . GLY A 1 277 ? 11.898 -6.443 -10.816 1.00 93.88 277 GLY A CA 1
ATOM 1757 C C . GLY A 1 277 ? 11.951 -7.036 -12.223 1.00 93.88 277 GLY A C 1
ATOM 1758 O O . GLY A 1 277 ? 12.536 -8.094 -12.456 1.00 93.88 277 GLY A O 1
ATOM 1759 N N . GLY A 1 278 ? 11.344 -6.338 -13.173 1.00 92.94 278 GLY A N 1
ATOM 1760 C CA . GLY A 1 278 ? 11.411 -6.655 -14.589 1.00 92.94 278 GLY A CA 1
ATOM 1761 C C . GLY A 1 278 ? 12.769 -6.297 -15.185 1.00 92.94 278 GLY A C 1
ATOM 1762 O O . GLY A 1 278 ? 13.443 -5.368 -14.733 1.00 92.94 278 GLY A O 1
ATOM 1763 N N . GLN A 1 279 ? 13.167 -7.032 -16.217 1.00 90.50 279 GLN A N 1
ATOM 1764 C CA . GLN A 1 279 ? 14.376 -6.766 -16.983 1.00 90.50 279 GLN A CA 1
ATOM 1765 C C . GLN A 1 279 ? 14.154 -5.608 -17.955 1.00 90.50 279 GLN A C 1
ATOM 1767 O O . GLN A 1 279 ? 13.046 -5.411 -18.464 1.00 90.50 279 GLN A O 1
ATOM 1772 N N . SER A 1 280 ? 15.210 -4.844 -18.223 1.00 86.62 280 SER A N 1
ATOM 1773 C CA . SER A 1 280 ? 15.170 -3.819 -19.267 1.00 86.62 280 SER A CA 1
ATOM 1774 C C . SER A 1 280 ? 15.293 -4.436 -20.662 1.00 86.62 280 SER A C 1
ATOM 1776 O O . SER A 1 280 ? 15.708 -5.584 -20.813 1.00 86.62 280 SER A O 1
ATOM 1778 N N . GLY A 1 281 ? 14.955 -3.664 -21.697 1.00 81.62 281 GLY A N 1
ATOM 1779 C CA . GLY A 1 281 ? 15.105 -4.093 -23.093 1.00 81.62 281 GLY A CA 1
ATOM 1780 C C . GLY A 1 281 ? 16.561 -4.290 -23.547 1.00 81.62 281 GLY A C 1
ATOM 1781 O O . GLY A 1 281 ? 16.810 -4.897 -24.590 1.00 81.62 281 GLY A O 1
ATOM 1782 N N . GLY A 1 282 ? 17.526 -3.805 -22.753 1.00 75.50 282 GLY A N 1
ATOM 1783 C CA . GLY A 1 282 ? 18.959 -3.990 -22.976 1.00 75.50 282 GLY A CA 1
ATOM 1784 C C . GLY A 1 282 ? 19.462 -3.443 -24.317 1.00 75.50 282 GLY A C 1
ATOM 1785 O O . GLY A 1 282 ? 18.837 -2.584 -24.934 1.00 75.50 282 GLY A O 1
ATOM 1786 N N . ASN A 1 283 ? 20.618 -3.943 -24.767 1.00 66.31 283 ASN A N 1
ATOM 1787 C CA . ASN A 1 283 ? 21.208 -3.573 -26.060 1.00 66.31 283 ASN A CA 1
ATOM 1788 C C . ASN A 1 283 ? 20.720 -4.454 -27.229 1.00 66.31 283 ASN A C 1
ATOM 1790 O O . ASN A 1 283 ? 21.066 -4.178 -28.377 1.00 66.31 283 ASN A O 1
ATOM 1794 N N . THR A 1 284 ? 19.923 -5.492 -26.955 1.00 62.88 284 THR A N 1
ATOM 1795 C CA . THR A 1 284 ? 19.518 -6.533 -27.914 1.00 62.88 284 THR A CA 1
ATOM 1796 C C . THR A 1 284 ? 18.159 -6.283 -28.577 1.00 62.88 284 THR A C 1
ATOM 1798 O O . THR A 1 284 ? 17.645 -7.185 -29.234 1.00 62.88 284 THR A O 1
ATOM 1801 N N . ALA A 1 285 ? 17.566 -5.088 -28.436 1.00 61.75 285 ALA A N 1
ATOM 1802 C CA . ALA A 1 285 ? 16.214 -4.776 -28.925 1.00 61.75 285 ALA A CA 1
ATOM 1803 C C . ALA A 1 285 ? 15.102 -5.676 -28.349 1.00 61.75 285 ALA A C 1
ATOM 1805 O O . ALA A 1 285 ? 14.059 -5.879 -28.978 1.00 61.75 285 ALA A O 1
ATOM 1806 N N . ALA A 1 286 ? 15.287 -6.187 -27.129 1.00 68.62 286 ALA A N 1
ATOM 1807 C CA . ALA A 1 286 ? 14.222 -6.878 -26.414 1.00 68.62 286 ALA A CA 1
ATOM 1808 C C . ALA A 1 286 ? 13.197 -5.874 -25.860 1.00 68.62 286 ALA A C 1
ATOM 1810 O O . ALA A 1 286 ? 13.516 -4.725 -25.553 1.00 68.62 286 ALA A O 1
ATOM 1811 N N . THR A 1 287 ? 11.946 -6.306 -25.714 1.00 81.44 287 THR A N 1
ATOM 1812 C CA . THR A 1 287 ? 10.940 -5.555 -24.954 1.00 81.44 287 THR A CA 1
ATOM 1813 C C . THR A 1 287 ? 11.241 -5.668 -23.464 1.00 81.44 287 THR A C 1
ATOM 1815 O O . THR A 1 287 ? 11.556 -6.762 -22.991 1.00 81.44 287 THR A O 1
ATOM 1818 N N . ALA A 1 288 ? 11.096 -4.577 -22.712 1.00 89.06 288 ALA A N 1
ATOM 1819 C CA . ALA A 1 288 ? 11.211 -4.639 -21.260 1.00 89.06 288 ALA A CA 1
ATOM 1820 C C . ALA A 1 288 ? 10.155 -5.576 -20.662 1.00 89.06 288 ALA A C 1
ATOM 1822 O O . ALA A 1 288 ? 9.005 -5.607 -21.108 1.00 89.06 288 ALA A O 1
ATOM 1823 N N . SER A 1 289 ? 10.534 -6.328 -19.632 1.00 92.75 289 SER A N 1
ATOM 1824 C CA . SER A 1 289 ? 9.602 -7.225 -18.961 1.00 92.75 289 SER A CA 1
ATOM 1825 C C . SER A 1 289 ? 8.841 -6.496 -17.855 1.00 92.75 289 SER A C 1
ATOM 1827 O O . SER A 1 289 ? 9.344 -5.565 -17.217 1.00 92.75 289 SER A O 1
ATOM 1829 N N . ALA A 1 290 ? 7.621 -6.961 -17.594 1.00 95.69 290 ALA A N 1
ATOM 1830 C CA . ALA A 1 290 ? 6.912 -6.601 -16.376 1.00 95.69 290 ALA A CA 1
ATOM 1831 C C . ALA A 1 290 ? 7.656 -7.136 -15.140 1.00 95.69 290 ALA A C 1
ATOM 1833 O O . ALA A 1 290 ? 8.409 -8.114 -15.226 1.00 95.69 290 ALA A O 1
ATOM 1834 N N . GLY A 1 291 ? 7.431 -6.490 -13.998 1.00 96.25 291 GLY A N 1
ATOM 1835 C CA . GLY A 1 291 ? 7.822 -7.025 -12.700 1.00 96.25 291 GLY A CA 1
ATOM 1836 C C . GLY A 1 291 ? 6.979 -8.242 -12.318 1.00 96.25 291 GLY A C 1
ATOM 1837 O O . GLY A 1 291 ? 5.853 -8.425 -12.785 1.00 96.25 291 GLY A O 1
ATOM 1838 N N . GLY A 1 292 ? 7.521 -9.078 -11.440 1.00 96.94 292 GLY A N 1
ATOM 1839 C CA . GLY A 1 292 ? 6.784 -10.170 -10.818 1.00 96.94 292 GLY A CA 1
ATOM 1840 C C . GLY A 1 292 ? 5.750 -9.654 -9.819 1.00 96.94 292 GLY A C 1
ATOM 1841 O O . GLY A 1 292 ? 5.926 -8.596 -9.209 1.00 96.94 292 GLY A O 1
ATOM 1842 N N . ALA A 1 293 ? 4.677 -10.420 -9.627 1.00 97.25 293 ALA A N 1
ATOM 1843 C CA . ALA A 1 293 ? 3.713 -10.153 -8.567 1.00 97.25 293 ALA A CA 1
ATOM 1844 C C . ALA A 1 293 ? 4.362 -10.297 -7.180 1.00 97.25 293 ALA A C 1
ATOM 1846 O O . ALA A 1 293 ? 5.271 -11.104 -6.983 1.00 97.25 293 ALA A O 1
ATOM 1847 N N . GLY A 1 294 ? 3.882 -9.497 -6.234 1.00 96.81 294 GLY A N 1
ATOM 1848 C CA . GLY A 1 294 ? 4.210 -9.593 -4.822 1.00 96.81 294 GLY A CA 1
ATOM 1849 C C . GLY A 1 294 ? 3.368 -10.644 -4.104 1.00 96.81 294 GLY A C 1
ATOM 1850 O O . GLY A 1 294 ? 2.977 -11.652 -4.692 1.00 96.81 294 GLY A O 1
ATOM 1851 N N . ALA A 1 295 ? 3.066 -10.412 -2.827 1.00 97.06 295 ALA A N 1
ATOM 1852 C CA . ALA A 1 295 ? 2.274 -11.348 -2.032 1.00 97.06 295 ALA A CA 1
ATOM 1853 C C . ALA A 1 295 ? 1.224 -10.649 -1.172 1.00 97.06 295 ALA A C 1
ATOM 1855 O O . ALA A 1 295 ? 1.448 -9.564 -0.638 1.00 97.06 295 ALA A O 1
ATOM 1856 N N . ALA A 1 296 ? 0.087 -11.317 -1.005 1.00 97.31 296 ALA A N 1
ATOM 1857 C CA . ALA A 1 296 ? -0.956 -10.933 -0.072 1.00 97.31 296 ALA A CA 1
ATOM 1858 C C . ALA A 1 296 ? -1.262 -12.114 0.850 1.00 97.31 296 ALA A C 1
ATOM 1860 O O . ALA A 1 296 ? -1.436 -13.241 0.382 1.00 97.31 296 ALA A O 1
ATOM 1861 N N . TYR A 1 297 ? -1.343 -11.854 2.151 1.00 96.44 297 TYR A N 1
ATOM 1862 C CA . TYR A 1 297 ? -1.671 -12.860 3.151 1.00 96.44 297 TYR A CA 1
ATOM 1863 C C . TYR A 1 297 ? -2.815 -12.369 4.029 1.00 96.44 297 TYR A C 1
ATOM 1865 O O . TYR A 1 297 ? -2.755 -11.275 4.583 1.00 96.44 297 TYR A O 1
ATOM 1873 N N . ALA A 1 298 ? -3.846 -13.201 4.160 1.00 95.75 298 ALA A N 1
ATOM 1874 C CA . ALA A 1 298 ? -4.959 -12.993 5.073 1.00 95.75 298 ALA A CA 1
ATOM 1875 C C . ALA A 1 298 ? -4.908 -14.069 6.158 1.00 95.75 298 ALA A C 1
ATOM 1877 O O . ALA A 1 298 ? -5.154 -15.246 5.896 1.00 95.75 298 ALA A O 1
ATOM 1878 N N . THR A 1 299 ? -4.534 -13.664 7.366 1.00 94.81 299 THR A N 1
ATOM 1879 C CA . THR A 1 299 ? -4.345 -14.553 8.511 1.00 94.81 299 THR A CA 1
ATOM 1880 C C . THR A 1 299 ? -5.545 -14.441 9.437 1.00 94.81 299 THR A C 1
ATOM 1882 O O . THR A 1 299 ? -5.703 -13.453 10.153 1.00 94.81 299 THR A O 1
ATOM 1885 N N . VAL A 1 300 ? -6.392 -15.469 9.431 1.00 95.44 300 VAL A N 1
ATOM 1886 C CA . VAL A 1 300 ? -7.503 -15.569 10.380 1.00 95.44 300 VAL A CA 1
ATOM 1887 C C . VAL A 1 300 ? -6.973 -16.124 11.698 1.00 95.44 300 VAL A C 1
ATOM 1889 O O . VAL A 1 300 ? -6.477 -17.248 11.745 1.00 95.44 300 VAL A O 1
ATOM 1892 N N . THR A 1 301 ? -7.041 -15.327 12.762 1.00 92.38 301 THR A N 1
ATOM 1893 C CA . THR A 1 301 ? -6.556 -15.697 14.100 1.00 92.38 301 THR A CA 1
ATOM 1894 C C . THR A 1 301 ? -7.420 -15.056 15.177 1.00 92.38 301 THR A C 1
ATOM 1896 O O . THR A 1 301 ? -7.851 -13.915 15.031 1.00 92.38 301 THR A O 1
ATOM 1899 N N . SER A 1 302 ? -7.663 -15.780 16.269 1.00 89.69 302 SER A N 1
ATOM 1900 C CA . SER A 1 302 ? -8.428 -15.281 17.417 1.00 89.69 302 SER A CA 1
ATOM 1901 C C . SER A 1 302 ? -7.709 -14.169 18.177 1.00 89.69 302 SER A C 1
ATOM 1903 O O . SER A 1 302 ? -8.364 -13.355 18.817 1.00 89.69 302 SER A O 1
ATOM 1905 N N . ASP A 1 303 ? -6.376 -14.145 18.112 1.00 87.50 303 ASP A N 1
ATOM 1906 C CA . ASP A 1 303 ? -5.547 -13.091 18.687 1.00 87.50 303 ASP A CA 1
ATOM 1907 C C . ASP A 1 303 ? -4.472 -12.677 17.671 1.00 87.50 303 ASP A C 1
ATOM 1909 O O . ASP A 1 303 ? -3.433 -13.333 17.535 1.00 87.50 303 ASP A O 1
ATOM 1913 N N . PRO A 1 304 ? -4.713 -11.606 16.905 1.00 87.12 304 PRO A N 1
ATOM 1914 C CA . PRO A 1 304 ? -3.732 -11.099 15.961 1.00 87.12 304 PRO A CA 1
ATOM 1915 C C . PRO A 1 304 ? -2.633 -10.280 16.640 1.00 87.12 304 PRO A C 1
ATOM 1917 O O . PRO A 1 304 ? -1.634 -9.963 15.993 1.00 87.12 304 PRO A O 1
ATOM 1920 N N . SER A 1 305 ? -2.772 -9.945 17.928 1.00 82.69 305 SER A N 1
ATOM 1921 C CA . SER A 1 305 ? -1.794 -9.103 18.611 1.00 82.69 305 SER A CA 1
ATOM 1922 C C . SER A 1 305 ? -0.454 -9.800 18.839 1.00 82.69 305 SER A C 1
ATOM 1924 O O . SER A 1 305 ? 0.602 -9.169 18.738 1.00 82.69 305 SER A O 1
ATOM 1926 N N . ALA A 1 306 ? -0.483 -11.124 19.008 1.00 77.81 306 ALA A N 1
ATOM 1927 C CA . ALA A 1 306 ? 0.703 -11.964 19.121 1.00 77.81 306 ALA A CA 1
ATOM 1928 C C . ALA A 1 306 ? 1.638 -11.864 17.899 1.00 77.81 306 ALA A C 1
ATOM 1930 O O . ALA A 1 306 ? 2.857 -11.897 18.059 1.00 77.81 306 ALA A O 1
ATOM 1931 N N . LEU A 1 307 ? 1.094 -11.658 16.691 1.00 77.31 307 LEU A N 1
ATOM 1932 C CA . LEU A 1 307 ? 1.878 -11.531 15.450 1.00 77.31 307 LEU A CA 1
ATOM 1933 C C . LEU A 1 307 ? 2.739 -10.259 15.416 1.00 77.31 307 LEU A C 1
ATOM 1935 O O . LEU A 1 307 ? 3.714 -10.180 14.670 1.00 77.31 307 LEU A O 1
ATOM 1939 N N . PHE A 1 308 ? 2.386 -9.264 16.233 1.00 70.94 308 PHE A N 1
ATOM 1940 C CA . PHE A 1 308 ? 3.088 -7.987 16.315 1.00 70.94 308 PHE A CA 1
ATOM 1941 C C . PHE A 1 308 ? 4.123 -7.933 17.444 1.00 70.94 308 PHE A C 1
ATOM 1943 O O . PHE A 1 308 ? 5.024 -7.097 17.408 1.00 70.94 308 PHE A O 1
ATOM 1950 N N . LEU A 1 309 ? 4.014 -8.820 18.439 1.00 63.81 309 LEU A N 1
ATOM 1951 C CA . LEU A 1 309 ? 4.926 -8.888 19.586 1.00 63.81 309 LEU A CA 1
ATOM 1952 C C . LEU A 1 309 ? 6.200 -9.691 19.285 1.00 63.81 309 LEU A C 1
ATOM 1954 O O . LEU A 1 309 ? 7.225 -9.471 19.921 1.00 63.81 309 LEU A O 1
ATOM 1958 N N . THR A 1 310 ? 6.162 -10.588 18.297 1.00 51.00 310 THR A N 1
ATOM 1959 C CA . THR A 1 310 ? 7.305 -11.433 17.908 1.00 51.00 310 THR A CA 1
ATOM 1960 C C . THR A 1 310 ? 8.136 -10.858 16.755 1.00 51.00 310 THR A C 1
ATOM 1962 O O . THR A 1 310 ? 9.139 -11.454 16.372 1.00 51.00 310 THR A O 1
ATOM 1965 N N . SER A 1 311 ? 7.727 -9.724 16.174 1.00 48.41 311 SER A N 1
ATOM 1966 C CA . SER A 1 311 ? 8.335 -9.108 14.982 1.00 48.41 311 SER A CA 1
ATOM 1967 C C . SER A 1 311 ? 9.007 -7.774 15.336 1.00 48.41 311 SER A C 1
ATOM 1969 O O . SER A 1 311 ? 8.584 -6.686 14.935 1.00 48.41 311 SER A O 1
ATOM 1971 N N . THR A 1 312 ? 10.067 -7.836 16.141 1.00 40.44 312 THR A N 1
ATOM 1972 C CA . THR A 1 312 ? 11.056 -6.753 16.213 1.00 40.44 312 THR A CA 1
ATOM 1973 C C . THR A 1 312 ? 12.209 -7.133 15.298 1.00 40.44 312 THR A C 1
ATOM 1975 O O . THR A 1 312 ? 12.974 -8.042 15.615 1.00 40.44 312 THR A O 1
ATOM 1978 N N . THR A 1 313 ? 12.326 -6.476 14.145 1.00 40.97 313 THR A N 1
ATOM 1979 C CA . THR A 1 313 ? 13.595 -6.478 13.409 1.00 40.97 313 THR A CA 1
ATOM 1980 C C . THR A 1 313 ? 14.665 -5.838 14.304 1.00 40.97 313 THR A C 1
ATOM 1982 O O . THR A 1 313 ? 14.358 -4.797 14.896 1.00 40.97 313 THR A O 1
ATOM 1985 N N . PRO A 1 314 ? 15.860 -6.436 14.451 1.00 38.34 314 PRO A N 1
ATOM 1986 C CA . PRO A 1 314 ? 16.996 -5.757 15.070 1.00 38.34 314 PRO A CA 1
ATOM 1987 C C . PRO A 1 314 ? 17.395 -4.493 14.297 1.00 38.34 314 PRO A C 1
ATOM 1989 O O . PRO A 1 314 ? 17.090 -4.413 13.082 1.00 38.34 314 PRO A O 1
#

Foldseek 3Di:
DFDPPVPPPDCDPVGPPDDDPPPPQVPCFLLARQPVEEAEADQVGDACVVPNDPDDLRHQEYEFNAEYEDEFQDEHHHLAEYEQDVRGEYDHEFDPDQDQAQWHALDGADDFDDASFFGTDADAPVVLQLPQRGGQFFWHWWYWHPVFIKGAFGEYEYEHQYEYEYDAAYEYAREIGEGEDDPLRIETTAWIAFGEYEYEYLAEYAANYEYARETAETYAFDPHQAYWKEWWYFFTEAHYEYLYYHHDHYHQYTHAIHDFWHAHYHYTWYIYGNWTTWTINGNHRRTIGTIGGHDYDHHNDNGCSVSVVVDDDD

Organism: NCBI:txid48

Secondary structure (DSSP, 8-state):
-B--SS-SSS--TTTB-------------TT---TT--EEE-TT-EETTTSPPSS-SEES-EEE-SEEE--TTEEEEESS-EEE-TT-EEE-PPPSS---TTS--S-SSPPTT--B-SPPPPPPHHHHTT-SS--S--SPPPSSSTTTSPPPP-EEEEEESS-EEE-TT-EEE-PPPPPPPP-TTSPBPPPPPP-EEEEEESS-EEEEEEEE-PPPPPPPPPSSTTB-PPPPPPP-EEEEEESSEEEEEEE-PPPPPPS---BS-BBBPPP-SSSPPPPP-TTBTPPPPPPPP-EEEEEE-S--THHHHS----

Sequence (314 aa):
MGVDTNGNGTLDAGEITSTQYVCNGAGASIFGSGQDGALTIPAGGLNWVTSAPSGSLQFTTITVNGPWTIPSGLKLRATGTITIAAGGSITVPPSASNGIGIATSASGPLVNGTAVIAGGVGCNASFARQLFNPGREGGSVGGGSATTFGAGGGTVVLLAGGAVSLAAGTSINAVGGAGLVGSTSANTGGGGAGGIIVVISNTSITNAGTISVAGAKGGDVLANPNSSAGGGGGGGLIQLAAPAITQDTLNVAGGPGGNGSSTGGFAAGGGASVGNGGQSGGNTAATASAGGAGAAYATVTSDPSALFLTSTTP